Protein AF-A0ABD2X2W8-F1 (afdb_monomer)

Solvent-accessible surface area (backbone atoms only — not comparable to full-atom values): 12424 Å² total; per-residue (Å²): 127,56,70,39,85,89,22,47,78,42,86,61,40,62,50,96,94,34,70,22,80,40,12,91,49,22,46,47,23,21,27,85,45,89,88,40,54,10,71,69,79,62,23,36,64,82,74,30,82,37,31,35,34,29,30,72,49,95,59,63,44,69,33,81,94,37,46,72,57,52,53,43,51,57,48,30,26,30,91,82,78,19,41,58,32,58,67,83,82,37,70,68,54,52,50,48,51,64,76,26,70,93,36,35,76,58,26,32,54,54,52,28,65,54,32,68,72,54,53,52,23,73,87,76,70,45,63,46,56,49,78,43,79,58,88,89,45,40,36,34,35,36,92,62,70,93,46,98,86,57,74,52,64,44,76,58,49,57,68,61,52,38,54,35,42,59,60,42,46,65,71,51,33,52,66,49,40,36,43,75,90,83,48,50,67,34,70,44,45,37,46,61,47,78,36,78,19,67,66,62,68,74,86,78,71,73,91,64,86,69,83,78,80,78,133

Nearest PDB structures (foldseek):
  7okx-assembly1_A  TM=9.289E-01  e=1.418E-26  Sus scrofa
  7pks-assembly1_A  TM=9.709E-01  e=6.840E-25  Sus scrofa domesticus
  8oev-assembly1_A  TM=9.199E-01  e=7.729E-26  Sus scrofa
  8s51-assembly1_A  TM=9.509E-01  e=5.698E-24  Sus scrofa
  9bz0-assembly1_A  TM=9.434E-01  e=1.695E-23  Sus scrofa

Structure (mmCIF, N/CA/C/O backbone):
data_AF-A0ABD2X2W8-F1
#
_entry.id   AF-A0ABD2X2W8-F1
#
loop_
_atom_site.group_PDB
_atom_site.id
_atom_site.type_symbol
_atom_site.label_atom_id
_atom_site.label_alt_id
_atom_site.label_comp_id
_atom_site.label_asym_id
_atom_site.label_entity_id
_atom_site.label_seq_id
_atom_site.pdbx_PDB_ins_code
_atom_site.Cartn_x
_atom_site.Cartn_y
_atom_site.Cartn_z
_atom_site.occupancy
_atom_site.B_iso_or_equiv
_atom_site.auth_seq_id
_atom_site.auth_comp_id
_atom_site.auth_asym_id
_atom_site.auth_atom_id
_atom_site.pdbx_PDB_model_num
ATOM 1 N N . MET A 1 1 ? 2.418 0.396 -17.540 1.00 69.31 1 MET A N 1
ATOM 2 C CA . MET A 1 1 ? 2.195 -1.057 -17.369 1.00 69.31 1 MET A CA 1
ATOM 3 C C . MET A 1 1 ? 3.490 -1.757 -17.754 1.00 69.31 1 MET A C 1
ATOM 5 O O . MET A 1 1 ? 4.211 -1.202 -18.574 1.00 69.31 1 MET A O 1
ATOM 9 N N . SER A 1 2 ? 3.847 -2.854 -17.089 1.00 91.44 2 SER A N 1
ATOM 10 C CA . SER A 1 2 ? 5.174 -3.463 -17.232 1.00 91.44 2 SER A CA 1
ATOM 11 C C . SER A 1 2 ? 5.348 -4.183 -18.573 1.00 91.44 2 SER A C 1
ATOM 13 O O . SER A 1 2 ? 4.410 -4.831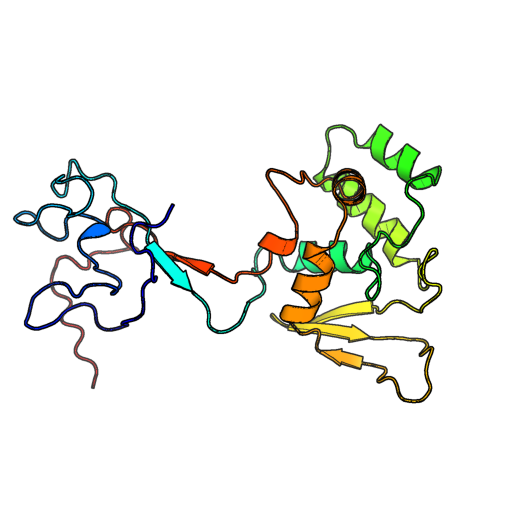 -19.018 1.00 91.44 2 SER A O 1
ATOM 15 N N . VAL A 1 3 ? 6.534 -4.104 -19.188 1.00 93.19 3 VAL A N 1
ATOM 16 C CA . VAL A 1 3 ? 6.858 -4.833 -20.439 1.00 93.19 3 VAL A CA 1
ATOM 17 C C . VAL A 1 3 ? 7.405 -6.245 -20.219 1.00 93.19 3 VAL A C 1
ATOM 19 O O . VAL A 1 3 ? 7.617 -6.990 -21.173 1.00 93.19 3 VAL A O 1
ATOM 22 N N . VAL A 1 4 ? 7.645 -6.619 -18.962 1.00 91.19 4 VAL A N 1
ATOM 23 C CA . VAL A 1 4 ? 8.056 -7.969 -18.573 1.00 91.19 4 VAL A CA 1
ATOM 24 C C . VAL A 1 4 ? 6.916 -8.568 -17.761 1.00 91.19 4 VAL A C 1
ATOM 26 O O . VAL A 1 4 ? 6.824 -8.320 -16.563 1.00 91.19 4 VAL A O 1
ATOM 29 N N . GLU A 1 5 ? 6.024 -9.304 -18.426 1.00 87.75 5 GLU A N 1
ATOM 30 C CA . GLU A 1 5 ? 4.774 -9.808 -17.830 1.00 87.75 5 GLU A CA 1
ATOM 31 C C . GLU A 1 5 ? 5.017 -10.710 -16.615 1.00 87.75 5 GLU A C 1
ATOM 33 O O . GLU A 1 5 ? 4.412 -10.502 -15.569 1.00 87.75 5 GLU A O 1
ATOM 38 N N . ASP A 1 6 ? 5.984 -11.624 -16.702 1.00 89.81 6 ASP A N 1
ATOM 39 C CA . ASP A 1 6 ? 6.335 -12.529 -15.599 1.00 89.81 6 ASP A CA 1
ATOM 40 C C . ASP A 1 6 ? 7.320 -11.919 -14.582 1.00 89.81 6 ASP A C 1
ATOM 42 O O . ASP A 1 6 ? 7.912 -12.633 -13.763 1.00 89.81 6 ASP A O 1
ATOM 46 N N . GLY A 1 7 ? 7.558 -10.610 -14.682 1.00 92.62 7 GLY A N 1
ATOM 47 C CA . GLY A 1 7 ? 8.517 -9.871 -13.875 1.00 92.62 7 GLY A CA 1
ATOM 48 C C . GLY A 1 7 ? 9.988 -10.247 -14.103 1.00 92.62 7 GLY A C 1
ATOM 49 O O . GLY A 1 7 ? 10.343 -11.205 -14.804 1.00 92.62 7 GLY A O 1
ATOM 50 N N . ILE A 1 8 ? 10.860 -9.450 -13.489 1.00 93.69 8 ILE A N 1
ATOM 51 C CA . ILE A 1 8 ? 12.292 -9.723 -13.372 1.00 93.69 8 ILE A CA 1
ATOM 52 C C . ILE A 1 8 ? 12.495 -10.799 -12.305 1.00 93.69 8 ILE A C 1
ATOM 54 O O . ILE A 1 8 ? 12.025 -10.650 -11.176 1.00 93.69 8 ILE A O 1
ATOM 58 N N . ILE A 1 9 ? 13.199 -11.870 -12.667 1.00 93.94 9 ILE A N 1
ATOM 59 C CA . ILE A 1 9 ? 13.450 -13.019 -11.784 1.00 93.94 9 ILE A CA 1
ATOM 60 C C . ILE A 1 9 ? 14.930 -13.370 -11.660 1.00 93.94 9 ILE A C 1
ATOM 62 O O . ILE A 1 9 ? 15.319 -13.995 -10.676 1.00 93.94 9 ILE A O 1
ATOM 66 N N . PHE A 1 10 ? 15.751 -12.981 -12.636 1.00 91.88 10 PHE A N 1
ATOM 67 C CA . PHE A 1 10 ? 17.171 -13.301 -12.633 1.00 91.88 10 PHE A CA 1
ATOM 68 C C . PHE A 1 10 ? 17.979 -12.108 -12.119 1.00 91.88 10 PHE A C 1
ATOM 70 O O . PHE A 1 10 ? 17.829 -11.007 -12.661 1.00 91.88 10 PHE A O 1
ATOM 77 N N . PRO A 1 11 ? 18.836 -12.308 -11.100 1.00 87.69 11 PRO A N 1
ATOM 78 C CA . PRO A 1 11 ? 19.777 -11.278 -10.674 1.00 87.69 11 PRO A CA 1
ATOM 79 C C . PRO A 1 11 ? 20.881 -11.078 -11.720 1.00 87.69 11 PRO A C 1
ATOM 81 O O . PRO A 1 11 ? 21.331 -9.953 -11.927 1.00 87.69 11 PRO A O 1
ATOM 84 N N . ASP A 1 12 ? 21.265 -12.151 -12.421 1.00 88.19 12 ASP A N 1
ATOM 85 C CA . ASP A 1 12 ? 22.283 -12.109 -13.466 1.00 88.19 12 ASP A CA 1
ATOM 86 C C . ASP A 1 12 ? 21.777 -11.361 -14.693 1.00 88.19 12 ASP A C 1
ATOM 88 O O . ASP A 1 12 ? 20.716 -11.656 -15.251 1.00 88.19 12 ASP A O 1
ATOM 92 N N . ILE A 1 13 ? 22.576 -10.392 -15.124 1.00 87.06 13 ILE A N 1
ATOM 93 C CA . ILE A 1 13 ? 22.189 -9.418 -16.140 1.00 87.06 13 ILE A CA 1
ATOM 94 C C . ILE A 1 13 ? 22.463 -9.938 -17.561 1.00 87.06 13 ILE A C 1
ATOM 96 O O . ILE A 1 13 ? 21.715 -9.636 -18.496 1.00 87.06 13 ILE A O 1
ATOM 100 N N . MET A 1 14 ? 23.512 -10.746 -17.712 1.00 85.75 14 MET A N 1
ATOM 101 C CA . MET A 1 14 ? 24.045 -11.213 -18.990 1.00 85.75 14 MET A CA 1
ATOM 102 C C . MET A 1 14 ? 24.093 -12.744 -19.030 1.00 85.75 14 MET A C 1
ATOM 104 O O . MET A 1 14 ? 24.304 -13.383 -18.003 1.00 85.75 14 MET A O 1
ATOM 108 N N . ASP A 1 15 ? 23.927 -13.313 -20.219 1.00 86.56 15 ASP A N 1
ATOM 109 C CA . ASP A 1 15 ? 24.079 -14.735 -20.532 1.00 86.56 15 ASP A CA 1
ATOM 110 C C . ASP A 1 15 ? 24.850 -14.849 -21.857 1.00 86.56 15 ASP A C 1
ATOM 112 O O . ASP A 1 15 ? 24.465 -14.215 -22.841 1.00 86.56 15 ASP A O 1
ATOM 116 N N . ASP A 1 16 ? 25.992 -15.541 -21.877 1.00 84.81 16 ASP A N 1
ATOM 117 C CA . ASP A 1 16 ? 26.899 -15.622 -23.038 1.00 84.81 16 ASP A CA 1
ATOM 118 C C . ASP A 1 16 ? 27.202 -14.263 -23.716 1.00 84.81 16 ASP A C 1
ATOM 120 O O . ASP A 1 16 ? 27.113 -14.101 -24.937 1.00 84.81 16 ASP A O 1
ATOM 124 N N . ASN A 1 17 ? 27.552 -13.247 -22.912 1.00 81.88 17 ASN A N 1
ATOM 125 C CA . ASN A 1 17 ? 27.784 -11.854 -23.342 1.00 81.88 17 ASN A CA 1
ATOM 126 C C . ASN A 1 17 ? 26.584 -11.171 -24.024 1.00 81.88 17 ASN A C 1
ATOM 128 O O . ASN A 1 17 ? 26.739 -10.105 -24.624 1.00 81.88 17 ASN A O 1
ATOM 132 N N . LYS A 1 18 ? 25.380 -11.733 -23.907 1.00 84.50 18 LYS A N 1
ATOM 133 C CA . LYS A 1 18 ? 24.138 -11.122 -24.377 1.00 84.50 18 LYS A CA 1
ATOM 134 C C . LYS A 1 18 ? 23.255 -10.733 -23.196 1.00 84.50 18 LYS A C 1
ATOM 136 O O . LYS A 1 18 ? 23.277 -11.400 -22.166 1.00 84.50 18 LYS A O 1
ATOM 141 N N . PRO A 1 19 ? 22.454 -9.670 -23.325 1.00 85.88 19 PRO A N 1
ATOM 142 C CA . PRO A 1 19 ? 21.486 -9.313 -22.300 1.00 85.88 19 PRO A CA 1
ATOM 143 C C . PRO A 1 19 ? 20.489 -10.446 -22.064 1.00 85.88 19 PRO A C 1
ATOM 145 O O . PRO A 1 19 ? 19.874 -10.957 -23.004 1.00 85.88 19 PRO A O 1
ATOM 148 N N . LYS A 1 20 ? 20.321 -10.826 -20.800 1.00 88.88 20 LYS A N 1
ATOM 149 C CA . LYS A 1 20 ? 19.434 -11.917 -20.407 1.00 88.88 20 LYS A CA 1
ATOM 150 C C . LYS A 1 20 ? 17.987 -11.433 -20.321 1.00 88.88 20 LYS A C 1
ATOM 152 O O . LYS A 1 20 ? 17.699 -10.384 -19.748 1.00 88.88 20 LYS A O 1
ATOM 157 N N . HIS A 1 21 ? 17.050 -12.215 -20.849 1.00 91.69 21 HIS A N 1
ATOM 158 C CA . HIS A 1 21 ? 15.627 -11.948 -20.646 1.00 91.69 21 HIS A CA 1
ATOM 159 C C . HIS A 1 21 ? 15.230 -12.131 -19.181 1.00 91.69 21 HIS A C 1
ATOM 161 O O . HIS A 1 21 ? 15.732 -13.017 -18.493 1.00 91.69 21 HIS A O 1
ATOM 167 N N . ARG A 1 22 ? 14.286 -11.309 -18.715 1.00 92.94 22 ARG A N 1
ATOM 168 C CA . ARG A 1 22 ? 13.796 -11.272 -17.329 1.00 92.94 22 ARG A CA 1
ATOM 169 C C . ARG A 1 22 ? 14.896 -10.980 -16.298 1.00 92.94 22 ARG A C 1
ATOM 171 O O . ARG A 1 22 ? 14.758 -11.361 -15.133 1.00 92.94 22 ARG A O 1
ATOM 178 N N . SER A 1 23 ? 15.955 -10.293 -16.726 1.00 92.00 23 SER A N 1
ATOM 179 C CA . SER A 1 23 ? 16.960 -9.659 -15.871 1.00 92.00 23 SER A CA 1
ATOM 180 C C . SER A 1 23 ? 16.749 -8.144 -15.815 1.00 92.00 23 SER A C 1
ATOM 182 O O . SER A 1 23 ? 15.945 -7.580 -16.564 1.00 92.00 23 SER A O 1
ATOM 184 N N . LEU A 1 24 ? 17.514 -7.453 -14.969 1.00 89.81 24 LEU A N 1
ATOM 185 C CA . LEU A 1 24 ? 17.485 -5.989 -14.901 1.00 89.81 24 LEU A CA 1
ATOM 186 C C . LEU A 1 24 ? 17.831 -5.298 -16.234 1.00 89.81 24 LEU A C 1
ATOM 188 O O . LEU A 1 24 ? 17.427 -4.155 -16.420 1.00 89.81 24 LEU A O 1
ATOM 192 N N . LEU A 1 25 ? 18.486 -5.985 -17.175 1.00 89.69 25 LEU A N 1
ATOM 193 C CA . LEU A 1 25 ? 18.820 -5.479 -18.512 1.00 89.69 25 LEU A CA 1
ATOM 194 C C . LEU A 1 25 ? 18.001 -6.169 -19.615 1.00 89.69 25 LEU A C 1
ATOM 196 O O . LEU A 1 25 ? 18.475 -6.320 -20.737 1.00 89.69 25 LEU A O 1
ATOM 200 N N . ASP A 1 26 ? 16.770 -6.607 -19.315 1.00 92.38 26 ASP A N 1
ATOM 201 C CA . ASP A 1 26 ? 15.884 -7.183 -20.334 1.00 92.38 26 ASP A CA 1
ATOM 202 C C . ASP A 1 26 ? 15.742 -6.219 -21.541 1.00 92.38 26 ASP A C 1
ATOM 204 O O . ASP A 1 26 ? 15.312 -5.076 -21.347 1.00 92.38 26 ASP A O 1
ATOM 208 N N . PRO A 1 27 ? 16.043 -6.654 -22.783 1.00 91.94 27 PRO A N 1
ATOM 209 C CA . PRO A 1 27 ? 15.992 -5.815 -23.991 1.00 91.94 27 PRO A CA 1
ATOM 210 C C . PRO A 1 27 ? 14.638 -5.164 -24.308 1.00 91.94 27 PRO A C 1
ATOM 212 O O . PRO A 1 27 ? 14.547 -4.259 -25.144 1.00 91.94 27 PRO A O 1
ATOM 215 N N . ARG A 1 28 ? 13.553 -5.614 -23.670 1.00 94.06 28 ARG A N 1
ATOM 216 C CA . ARG A 1 28 ? 12.233 -4.979 -23.773 1.00 94.06 28 ARG A CA 1
ATOM 217 C C . ARG A 1 28 ? 12.157 -3.674 -22.983 1.00 94.06 28 ARG A C 1
ATOM 219 O O . ARG A 1 2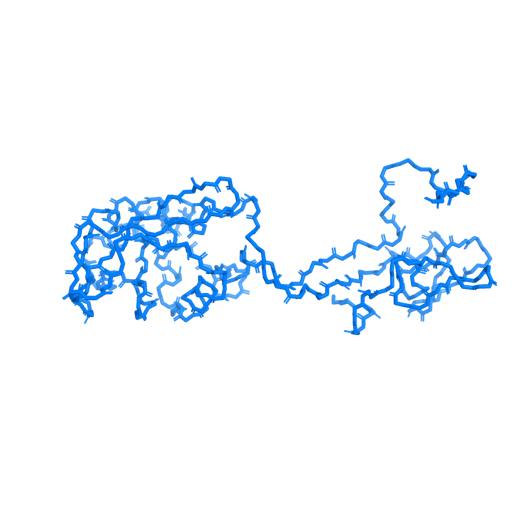8 ? 11.328 -2.826 -23.305 1.00 94.06 28 ARG A O 1
ATOM 226 N N . GLN A 1 29 ? 13.021 -3.473 -21.988 1.00 92.94 29 GLN A N 1
ATOM 227 C CA . GLN A 1 29 ? 13.044 -2.266 -21.154 1.00 92.94 29 GLN A CA 1
ATOM 228 C C . GLN A 1 29 ? 13.699 -1.060 -21.840 1.00 92.94 29 GLN A C 1
ATOM 230 O O . GLN A 1 29 ? 13.485 0.075 -21.416 1.00 92.94 29 GLN A O 1
ATOM 235 N N . GLY A 1 30 ? 14.477 -1.271 -22.902 1.00 92.12 30 GLY A N 1
ATOM 236 C CA . GLY A 1 30 ? 15.111 -0.194 -23.658 1.00 92.12 30 GLY A CA 1
ATOM 237 C C . GLY A 1 30 ? 16.219 -0.690 -24.579 1.00 92.12 30 GLY A C 1
ATOM 238 O O . GLY A 1 30 ? 16.560 -1.870 -24.571 1.00 92.12 30 GLY A O 1
ATOM 239 N N . ALA A 1 31 ? 16.774 0.218 -25.384 1.00 89.81 31 ALA A N 1
ATOM 240 C CA . ALA A 1 31 ? 18.024 -0.045 -26.090 1.00 89.81 31 ALA A CA 1
ATOM 241 C C . ALA A 1 31 ? 19.184 -0.033 -25.083 1.00 89.81 31 ALA A C 1
ATOM 243 O O . ALA A 1 31 ? 19.265 0.860 -24.240 1.00 89.81 31 ALA A O 1
ATOM 244 N N . ILE A 1 32 ? 20.049 -1.037 -25.164 1.00 86.06 32 ILE A N 1
ATOM 245 C CA . ILE A 1 32 ? 21.105 -1.304 -24.180 1.00 86.06 32 ILE A CA 1
ATOM 246 C C . ILE A 1 32 ? 22.403 -0.629 -24.610 1.00 86.06 32 ILE A C 1
ATOM 248 O O . ILE A 1 32 ? 23.056 0.042 -23.828 1.00 86.06 32 ILE A O 1
ATOM 252 N N . ASP A 1 33 ? 22.758 -0.756 -25.880 1.00 84.38 33 ASP A N 1
ATOM 253 C CA . ASP A 1 33 ? 23.892 -0.073 -26.488 1.00 84.38 33 ASP A CA 1
ATOM 254 C C . ASP A 1 33 ? 23.478 0.648 -27.782 1.00 84.38 33 ASP A C 1
ATOM 256 O O . ASP A 1 33 ? 22.322 0.595 -28.215 1.00 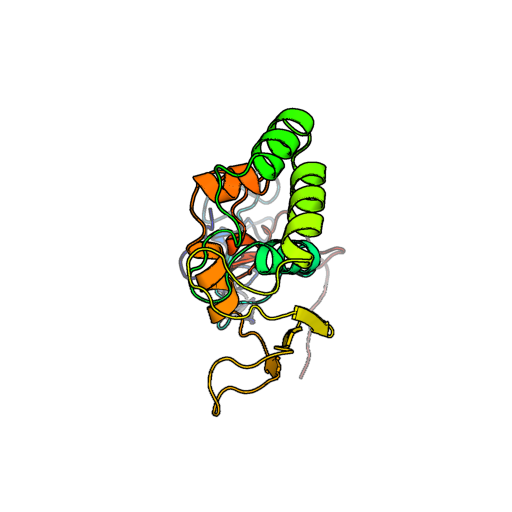84.38 33 ASP A O 1
ATOM 260 N N . ARG A 1 34 ? 24.441 1.332 -28.413 1.00 84.38 34 ARG A N 1
ATOM 261 C CA . ARG A 1 34 ? 24.227 2.116 -29.642 1.00 84.38 34 ARG A CA 1
ATOM 262 C C . ARG A 1 34 ? 23.829 1.270 -30.857 1.00 84.38 34 ARG A C 1
ATOM 264 O O . ARG A 1 34 ? 23.217 1.807 -31.777 1.00 84.38 34 ARG A O 1
ATOM 271 N N . ASN A 1 35 ? 24.194 -0.008 -30.870 1.00 85.69 35 ASN A N 1
ATOM 272 C CA . ASN A 1 35 ? 23.962 -0.931 -31.980 1.00 85.69 35 ASN A CA 1
ATOM 273 C C . ASN A 1 35 ? 22.673 -1.744 -31.784 1.00 85.69 35 ASN A C 1
ATOM 275 O O . ASN A 1 35 ? 22.102 -2.257 -32.746 1.00 85.69 35 ASN A O 1
ATOM 279 N N . SER A 1 36 ? 22.202 -1.847 -30.545 1.00 86.56 36 SER A N 1
ATOM 280 C CA . SER A 1 36 ? 20.980 -2.534 -30.163 1.00 86.56 36 SER A CA 1
ATOM 281 C C . SER A 1 36 ? 19.739 -1.666 -30.388 1.00 86.56 36 SER A C 1
ATOM 283 O O . SER A 1 36 ? 19.769 -0.435 -30.318 1.00 86.56 36 SER A O 1
ATOM 285 N N . ARG A 1 37 ? 18.607 -2.328 -30.628 1.00 91.94 37 ARG A N 1
ATOM 286 C CA . ARG A 1 37 ? 17.283 -1.703 -30.675 1.00 91.94 37 ARG A CA 1
ATOM 287 C C . ARG A 1 37 ? 16.422 -2.279 -29.564 1.00 91.94 37 ARG A C 1
ATOM 289 O O . ARG A 1 37 ? 16.508 -3.470 -29.269 1.00 91.94 37 ARG A O 1
ATOM 296 N N . CYS A 1 38 ? 15.582 -1.439 -28.969 1.00 93.56 38 CYS A N 1
ATOM 297 C CA . CYS A 1 38 ? 14.617 -1.891 -27.975 1.00 93.56 38 CYS A CA 1
ATOM 298 C C . CYS A 1 38 ? 13.654 -2.909 -28.595 1.00 93.56 38 CYS A C 1
ATOM 300 O O . CYS A 1 38 ? 13.081 -2.657 -29.654 1.00 93.56 38 CYS A O 1
ATOM 302 N N . GLN A 1 39 ? 13.414 -4.028 -27.916 1.00 94.44 39 GLN A N 1
ATOM 303 C CA . GLN A 1 39 ? 12.504 -5.056 -28.429 1.00 94.44 39 GLN A CA 1
ATOM 304 C C . GLN A 1 39 ? 11.016 -4.688 -28.298 1.00 94.44 39 GLN A C 1
ATOM 306 O O . GLN A 1 39 ? 10.178 -5.343 -28.906 1.00 94.44 39 GLN A O 1
ATOM 311 N N . THR A 1 40 ? 10.681 -3.636 -27.543 1.00 94.94 40 THR A N 1
ATOM 312 C CA . THR A 1 40 ? 9.292 -3.176 -27.366 1.00 94.94 40 THR A CA 1
ATOM 313 C C . THR A 1 40 ? 8.890 -2.123 -28.397 1.00 94.94 40 THR A C 1
ATOM 315 O O . THR A 1 40 ? 7.819 -2.217 -28.985 1.00 94.94 40 THR A O 1
ATOM 318 N N . CYS A 1 41 ? 9.725 -1.099 -28.608 1.00 94.75 41 CYS A N 1
ATOM 319 C CA . CYS A 1 41 ? 9.398 0.038 -29.481 1.00 94.75 41 CYS A CA 1
ATOM 320 C C . CYS A 1 41 ? 10.339 0.211 -30.679 1.00 94.75 41 CYS A C 1
ATOM 322 O O . CYS A 1 41 ? 10.180 1.160 -31.441 1.00 94.75 41 CYS A O 1
ATOM 324 N N . SER A 1 42 ? 11.357 -0.644 -30.820 1.00 95.19 42 SER A N 1
ATOM 325 C CA . SER A 1 42 ? 12.379 -0.567 -31.878 1.00 95.19 42 SER A CA 1
ATOM 326 C C . SER A 1 42 ? 13.219 0.724 -31.903 1.00 95.19 42 SER A C 1
ATOM 328 O O . SER A 1 42 ? 14.039 0.912 -32.803 1.00 95.19 42 SER A O 1
ATOM 330 N N . GLY A 1 43 ? 13.088 1.594 -30.895 1.00 93.25 43 GLY A N 1
ATOM 331 C CA . GLY A 1 43 ? 13.922 2.785 -30.722 1.00 93.25 43 GLY A CA 1
ATOM 332 C C . GLY A 1 43 ? 15.391 2.449 -30.433 1.00 93.25 43 GLY A C 1
ATOM 333 O O . GLY A 1 43 ? 15.704 1.380 -29.902 1.00 93.25 43 GLY A O 1
ATOM 334 N N . ASN A 1 44 ? 16.296 3.361 -30.801 1.00 90.12 44 ASN A N 1
ATOM 335 C CA . ASN A 1 44 ? 17.696 3.360 -30.338 1.00 90.12 44 ASN A CA 1
ATOM 336 C C . ASN A 1 44 ? 17.794 4.018 -28.943 1.00 90.12 44 ASN A C 1
ATOM 338 O O . ASN A 1 44 ? 16.780 4.363 -28.343 1.00 90.12 44 ASN A O 1
ATOM 342 N N . ILE A 1 45 ? 19.012 4.222 -28.431 1.00 87.31 45 ILE A N 1
ATOM 343 C CA . ILE A 1 45 ? 19.252 4.831 -27.110 1.00 87.31 45 ILE A CA 1
ATOM 344 C C . ILE A 1 45 ? 18.738 6.278 -26.968 1.00 87.31 45 ILE A C 1
ATOM 346 O O . ILE A 1 45 ? 18.539 6.740 -25.850 1.00 87.31 45 ILE A O 1
ATOM 350 N N . VAL A 1 46 ? 18.535 6.994 -28.078 1.00 88.06 46 VAL A N 1
ATOM 351 C CA . VAL A 1 46 ? 18.051 8.384 -28.091 1.00 88.06 46 VAL A CA 1
ATOM 352 C C . VAL A 1 46 ? 16.527 8.425 -28.196 1.00 88.06 46 VAL A C 1
ATOM 354 O O . VAL A 1 46 ? 15.875 9.162 -27.465 1.00 88.06 46 VAL A O 1
ATOM 357 N N . ASP A 1 47 ? 15.965 7.610 -29.086 1.00 91.75 47 ASP A N 1
ATOM 358 C CA . ASP A 1 47 ? 14.543 7.632 -29.434 1.00 91.75 47 ASP A CA 1
ATOM 359 C C . ASP A 1 47 ? 13.690 6.787 -28.475 1.00 91.75 47 ASP A C 1
ATOM 361 O O . ASP A 1 47 ? 12.478 6.978 -28.371 1.00 91.75 47 ASP A O 1
ATOM 365 N N . CYS A 1 48 ? 14.297 5.815 -27.786 1.00 9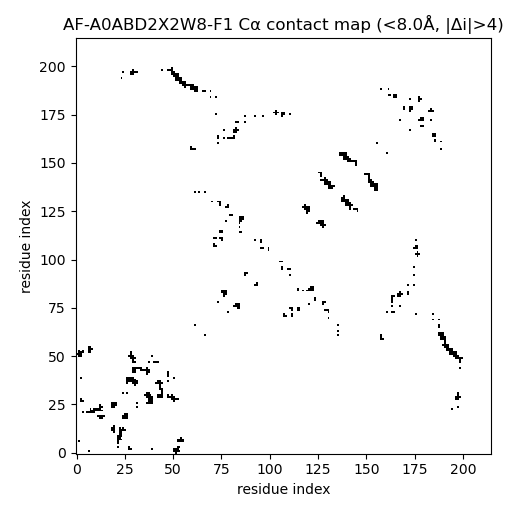1.38 48 CYS A N 1
ATOM 366 C CA . CYS A 1 48 ? 13.587 4.955 -26.850 1.00 91.38 48 CYS A CA 1
ATOM 367 C C . CYS A 1 48 ? 13.314 5.706 -25.534 1.00 91.38 48 CYS A C 1
ATOM 369 O O . CYS A 1 48 ? 14.260 6.033 -24.816 1.00 91.38 48 CYS A O 1
ATOM 371 N N . PRO A 1 49 ? 12.043 5.896 -25.130 1.00 92.69 49 PRO A N 1
ATOM 372 C CA . PRO A 1 49 ? 11.723 6.510 -23.839 1.00 92.69 49 PRO A CA 1
ATOM 373 C C . PRO A 1 49 ? 12.093 5.606 -22.651 1.00 92.69 49 PRO A C 1
ATOM 375 O O . PRO A 1 49 ? 12.123 6.061 -21.508 1.00 92.69 49 PRO A O 1
ATOM 378 N N . GLY A 1 50 ? 12.364 4.326 -22.919 1.00 92.94 50 GLY A N 1
ATOM 379 C CA . GLY A 1 50 ? 12.513 3.271 -21.933 1.00 92.94 50 GLY A CA 1
ATOM 380 C C . GLY A 1 50 ? 11.167 2.780 -21.393 1.00 92.94 50 GLY A C 1
ATOM 381 O O . GLY A 1 50 ? 10.156 3.484 -21.398 1.00 92.94 50 GLY A O 1
ATOM 382 N N . HIS A 1 51 ? 11.145 1.532 -20.938 1.00 94.12 51 HIS A N 1
ATOM 383 C CA . HIS A 1 51 ? 9.937 0.850 -20.501 1.00 94.12 51 HIS A CA 1
ATOM 384 C C . HIS A 1 51 ? 10.120 0.206 -19.127 1.00 94.12 51 HIS A C 1
ATOM 386 O O . HIS A 1 51 ? 11.118 -0.461 -18.869 1.00 94.12 51 HIS A O 1
ATOM 392 N N . PHE A 1 52 ? 9.141 0.401 -18.245 1.00 95.00 52 PHE A N 1
ATOM 393 C CA . PHE A 1 52 ? 9.177 -0.135 -16.886 1.00 95.00 52 PHE A CA 1
ATOM 394 C C . PHE A 1 52 ? 9.060 -1.662 -16.872 1.00 95.00 52 PHE A C 1
ATOM 396 O O . PHE A 1 52 ? 8.200 -2.241 -17.546 1.00 95.00 52 PHE A O 1
ATOM 403 N N . ALA A 1 53 ? 9.838 -2.305 -16.008 1.00 94.94 53 ALA A N 1
ATOM 404 C CA . ALA A 1 53 ? 9.596 -3.677 -15.584 1.00 94.94 53 ALA A CA 1
ATOM 405 C C . ALA A 1 53 ? 9.012 -3.712 -14.158 1.00 94.94 53 ALA A C 1
ATOM 407 O O . ALA A 1 53 ? 8.690 -2.677 -13.568 1.00 94.94 53 ALA A O 1
ATOM 408 N N . HIS A 1 54 ? 8.830 -4.908 -13.609 1.00 95.75 54 HIS A N 1
ATOM 409 C CA . HIS A 1 54 ? 8.441 -5.083 -12.216 1.00 95.75 54 HIS A CA 1
ATOM 410 C C . HIS A 1 54 ? 9.057 -6.350 -11.628 1.00 95.75 54 HIS A C 1
ATOM 412 O O . HIS A 1 54 ? 9.443 -7.260 -12.359 1.00 95.75 54 HIS A O 1
ATOM 418 N N . ILE A 1 55 ? 9.126 -6.404 -10.302 1.00 95.44 55 ILE A N 1
ATOM 419 C CA . ILE A 1 55 ? 9.484 -7.590 -9.526 1.00 95.44 55 ILE A CA 1
ATOM 420 C C . ILE A 1 55 ? 8.281 -7.952 -8.661 1.00 95.44 55 ILE A C 1
ATOM 422 O O . ILE A 1 55 ? 7.798 -7.128 -7.879 1.00 95.44 55 ILE A O 1
ATOM 426 N N . ASN A 1 56 ? 7.813 -9.190 -8.788 1.00 94.44 56 ASN A N 1
ATOM 427 C CA . ASN A 1 56 ? 6.814 -9.750 -7.886 1.00 94.44 56 ASN A CA 1
ATOM 428 C C . ASN A 1 56 ? 7.508 -10.161 -6.588 1.00 94.44 56 ASN A C 1
ATOM 430 O O . ASN A 1 56 ? 8.420 -10.987 -6.599 1.00 94.44 56 ASN A O 1
ATOM 434 N N . LEU A 1 57 ? 7.106 -9.564 -5.467 1.00 92.94 57 LEU A N 1
ATOM 435 C CA . LEU A 1 57 ? 7.691 -9.902 -4.177 1.00 92.94 57 LEU A CA 1
ATOM 436 C C . LEU A 1 57 ? 7.107 -11.224 -3.676 1.00 92.94 57 LEU A C 1
ATOM 438 O O . LEU A 1 57 ? 5.896 -11.429 -3.706 1.00 92.94 57 LEU A O 1
ATOM 442 N N . ALA A 1 58 ? 7.964 -12.097 -3.145 1.00 91.31 58 ALA A N 1
ATOM 443 C CA . ALA A 1 58 ? 7.523 -13.353 -2.536 1.00 91.31 58 ALA A CA 1
ATOM 444 C C . ALA A 1 58 ? 6.635 -13.127 -1.299 1.00 91.31 58 ALA A C 1
ATOM 446 O O . ALA A 1 58 ? 5.785 -13.955 -0.981 1.00 91.31 58 ALA A O 1
ATOM 447 N N . LYS A 1 59 ? 6.842 -12.006 -0.594 1.00 90.00 59 LYS A N 1
ATOM 448 C CA . LYS A 1 59 ? 6.010 -11.545 0.519 1.00 90.00 59 LYS A CA 1
ATOM 449 C C . LYS A 1 59 ? 5.771 -10.039 0.402 1.00 90.00 59 LYS A C 1
ATOM 451 O O . LYS A 1 59 ? 6.692 -9.327 -0.004 1.00 90.00 59 LYS A O 1
ATOM 456 N N . PRO A 1 60 ? 4.577 -9.544 0.770 1.00 92.62 60 PRO A N 1
ATOM 457 C CA . PRO A 1 60 ? 4.310 -8.110 0.820 1.00 92.62 60 PRO A CA 1
ATOM 458 C C . PRO A 1 60 ? 5.268 -7.385 1.775 1.00 92.62 60 PRO A C 1
ATOM 460 O O . PRO A 1 60 ? 5.822 -8.004 2.681 1.00 92.62 60 PRO A O 1
ATOM 463 N N . VAL A 1 61 ? 5.440 -6.069 1.600 1.00 93.06 61 VAL A N 1
ATOM 464 C CA . VAL A 1 61 ? 6.261 -5.196 2.465 1.00 93.06 61 VAL A CA 1
ATOM 465 C C . VAL A 1 61 ? 5.561 -3.852 2.693 1.00 93.06 61 VAL A C 1
ATOM 467 O O . VAL A 1 61 ? 4.914 -3.318 1.794 1.00 93.06 61 VAL A O 1
ATOM 470 N N . TYR A 1 62 ? 5.688 -3.263 3.887 1.00 94.50 62 TYR A N 1
ATOM 471 C CA . TYR A 1 62 ? 5.176 -1.911 4.141 1.00 94.50 62 TYR A CA 1
ATOM 472 C C . TYR A 1 62 ? 5.993 -0.874 3.368 1.00 94.50 62 TYR A C 1
ATOM 474 O O . TYR A 1 62 ? 7.219 -0.827 3.484 1.00 94.50 62 TYR A O 1
ATOM 482 N N . HIS A 1 63 ? 5.325 0.028 2.651 1.00 94.00 63 HIS A N 1
ATOM 483 C CA . HIS A 1 63 ? 6.015 1.165 2.057 1.00 94.00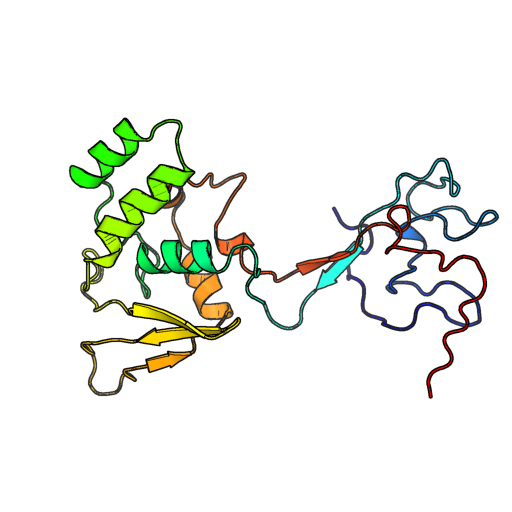 63 HIS A CA 1
ATOM 484 C C . HIS A 1 63 ? 6.458 2.149 3.153 1.00 94.00 63 HIS A C 1
ATOM 486 O O . HIS A 1 63 ? 5.628 2.766 3.826 1.00 94.00 63 HIS A O 1
ATOM 492 N N . ILE A 1 64 ? 7.768 2.362 3.306 1.00 93.06 64 ILE A N 1
ATOM 493 C CA . ILE A 1 64 ? 8.338 3.189 4.386 1.00 93.06 64 ILE A CA 1
ATOM 494 C C . ILE A 1 64 ? 7.800 4.628 4.400 1.00 93.06 64 ILE A C 1
ATOM 496 O O . ILE A 1 64 ? 7.503 5.173 5.459 1.00 93.06 64 ILE A O 1
ATOM 500 N N . GLY A 1 65 ? 7.572 5.219 3.223 1.00 94.06 65 GLY A N 1
ATOM 501 C CA . GLY A 1 65 ? 6.990 6.560 3.100 1.00 94.06 65 GLY A CA 1
ATOM 502 C C . GLY A 1 65 ? 5.517 6.658 3.522 1.00 94.06 65 GLY A C 1
ATOM 503 O O . GLY A 1 65 ? 5.030 7.756 3.781 1.00 94.06 65 GLY A O 1
ATOM 504 N N . PHE A 1 66 ? 4.803 5.531 3.618 1.00 94.75 66 PHE A N 1
ATOM 505 C CA . PHE A 1 66 ? 3.371 5.497 3.931 1.00 94.75 66 PHE A CA 1
ATOM 506 C C . PHE A 1 66 ? 3.037 4.767 5.230 1.00 94.75 66 PHE A C 1
ATOM 508 O O . PHE A 1 66 ? 1.905 4.893 5.688 1.00 94.75 66 PHE A O 1
ATOM 515 N N . ILE A 1 67 ? 3.999 4.103 5.880 1.00 94.50 67 ILE A N 1
ATOM 516 C CA . ILE A 1 67 ? 3.768 3.309 7.099 1.00 94.50 67 ILE A CA 1
ATOM 517 C C . ILE A 1 67 ? 3.039 4.097 8.201 1.00 94.50 67 ILE A C 1
ATOM 519 O O . ILE A 1 67 ? 2.152 3.576 8.876 1.00 94.50 67 ILE A O 1
ATOM 523 N N . THR A 1 68 ? 3.328 5.394 8.333 1.00 94.50 68 THR A N 1
ATOM 524 C CA . THR A 1 68 ? 2.656 6.277 9.298 1.00 94.50 68 THR A CA 1
ATOM 525 C C . THR A 1 68 ? 1.184 6.520 8.956 1.00 94.50 68 THR A C 1
ATOM 527 O O . THR A 1 68 ? 0.344 6.592 9.854 1.00 94.50 68 THR A O 1
ATOM 530 N N . ASN A 1 69 ? 0.847 6.629 7.669 1.00 95.62 69 ASN A N 1
ATOM 531 C CA . ASN A 1 69 ? -0.532 6.746 7.205 1.00 95.62 69 ASN A CA 1
ATOM 532 C C . ASN A 1 69 ? -1.254 5.405 7.322 1.00 95.62 69 ASN A C 1
ATOM 534 O O . ASN A 1 69 ? -2.379 5.384 7.812 1.00 95.62 69 ASN A O 1
ATOM 538 N N . THR A 1 70 ? -0.590 4.299 6.977 1.00 96.50 70 THR A N 1
ATOM 539 C CA . THR A 1 70 ? -1.104 2.937 7.163 1.00 96.50 70 THR A CA 1
ATOM 540 C C . THR A 1 70 ? -1.544 2.711 8.609 1.00 96.50 70 THR A C 1
ATOM 542 O O . THR A 1 70 ? -2.680 2.314 8.842 1.00 96.50 70 THR A O 1
ATOM 545 N N . ILE A 1 71 ? -0.711 3.068 9.594 1.00 96.62 71 ILE A N 1
ATOM 546 C CA . ILE A 1 71 ? -1.058 2.953 11.021 1.00 96.62 71 ILE A CA 1
ATOM 547 C C . ILE A 1 71 ? -2.270 3.820 11.394 1.00 96.62 71 ILE A C 1
ATOM 549 O O . ILE A 1 71 ? -3.157 3.360 12.119 1.00 96.62 71 ILE A O 1
ATOM 553 N N . LYS A 1 72 ? -2.338 5.068 10.907 1.00 97.25 72 LYS A N 1
ATOM 554 C CA . LYS A 1 72 ? -3.493 5.950 11.159 1.00 97.25 72 LYS A CA 1
ATOM 555 C C . LYS A 1 72 ? -4.785 5.344 10.621 1.00 97.25 72 LYS A C 1
ATOM 557 O O . LYS A 1 72 ? -5.787 5.369 11.327 1.00 97.25 72 LYS A O 1
ATOM 562 N N . ILE A 1 73 ? -4.753 4.787 9.412 1.00 97.44 73 ILE A N 1
ATOM 563 C CA . ILE A 1 73 ? -5.918 4.167 8.767 1.00 97.44 73 ILE A CA 1
ATOM 564 C C . ILE A 1 73 ? -6.323 2.903 9.519 1.00 97.44 73 ILE A C 1
ATOM 566 O O . ILE A 1 73 ? -7.485 2.788 9.890 1.00 97.44 73 ILE A O 1
ATOM 570 N N . LEU A 1 74 ? -5.367 2.024 9.840 1.00 97.44 74 LEU A N 1
ATOM 571 C CA . LEU A 1 74 ? -5.604 0.817 10.641 1.00 97.44 74 LEU A CA 1
ATOM 572 C C . LEU A 1 74 ? -6.218 1.137 12.010 1.00 97.44 74 LEU A C 1
ATOM 574 O O . LEU A 1 74 ? -7.023 0.368 12.509 1.00 97.44 74 LEU A O 1
ATOM 578 N N . THR A 1 75 ? -5.886 2.288 12.600 1.00 97.19 75 THR A N 1
ATOM 579 C CA . THR A 1 75 ? -6.490 2.757 13.862 1.00 97.19 75 THR A CA 1
ATOM 580 C C . THR A 1 75 ? -7.926 3.275 13.682 1.00 97.19 75 THR A C 1
ATOM 582 O O . THR A 1 75 ? -8.676 3.348 14.650 1.00 97.19 75 THR A O 1
ATOM 585 N N . CYS A 1 76 ? -8.323 3.671 12.470 1.00 97.00 76 CYS A N 1
ATOM 586 C CA . CYS A 1 76 ? -9.679 4.148 12.179 1.00 97.00 76 CYS A CA 1
ATOM 587 C C . CYS A 1 76 ? -10.652 3.023 11.822 1.00 97.00 76 CYS A C 1
ATOM 589 O O . CYS A 1 76 ? -11.863 3.206 11.950 1.00 97.00 76 CYS A O 1
ATOM 591 N N . VAL A 1 77 ? -10.139 1.883 11.360 1.00 97.12 77 VAL A N 1
ATOM 592 C CA . VAL A 1 77 ? -10.943 0.735 10.936 1.00 97.12 77 VAL A CA 1
ATOM 593 C C . VAL A 1 77 ? -10.860 -0.401 11.943 1.00 97.12 77 VAL A C 1
ATOM 595 O O . VAL A 1 77 ? -9.886 -0.550 12.676 1.00 97.12 77 VAL A O 1
ATOM 598 N N . CYS A 1 78 ? -11.907 -1.213 11.994 1.00 96.25 78 CYS A N 1
ATOM 599 C CA . CYS A 1 78 ? -11.950 -2.368 12.866 1.00 96.25 78 CYS A CA 1
ATOM 600 C C . CYS A 1 78 ? -10.951 -3.424 12.403 1.00 96.25 78 CYS A C 1
ATOM 602 O O . CYS A 1 78 ? -10.986 -3.863 11.253 1.00 96.25 78 CYS A O 1
ATOM 604 N N . PHE A 1 79 ? -10.138 -3.916 13.338 1.00 95.75 79 PHE A N 1
ATOM 605 C CA . PHE A 1 79 ? -9.178 -4.985 13.080 1.00 95.75 79 PHE A CA 1
ATOM 606 C C . PHE A 1 79 ? -9.830 -6.276 12.559 1.00 95.75 79 PHE A C 1
ATOM 608 O O . PHE A 1 79 ? -9.150 -7.101 11.952 1.00 95.75 79 PHE A O 1
ATOM 615 N N . TYR A 1 80 ? -11.130 -6.480 12.789 1.00 94.00 80 TYR A N 1
ATOM 616 C CA . TYR A 1 80 ? -11.823 -7.716 12.433 1.00 94.00 80 TYR A CA 1
ATOM 617 C C . TYR A 1 80 ? -12.811 -7.581 11.275 1.00 94.00 80 TYR A C 1
ATOM 619 O O . TYR A 1 80 ? -12.810 -8.449 10.408 1.00 94.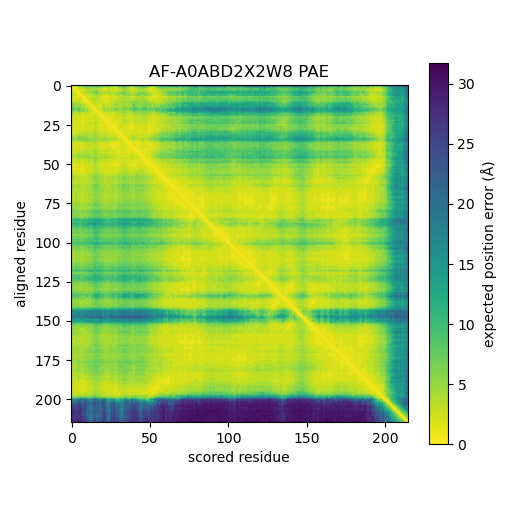00 80 TYR A O 1
ATOM 627 N N . CYS A 1 81 ? -13.648 -6.537 11.266 1.00 94.50 81 CYS A N 1
ATOM 628 C CA . CYS A 1 81 ? -14.687 -6.358 10.247 1.00 94.50 81 CYS A CA 1
ATOM 629 C C . CYS A 1 81 ? -14.308 -5.375 9.130 1.00 94.50 81 CYS A C 1
ATOM 631 O O . CYS A 1 81 ? -15.119 -5.164 8.234 1.00 94.50 81 CYS A O 1
ATOM 633 N N . SER A 1 82 ? -13.125 -4.752 9.197 1.00 95.81 82 SER A N 1
ATOM 634 C CA . SER A 1 82 ? -12.575 -3.827 8.186 1.00 95.81 82 SER A CA 1
ATOM 635 C C . SER A 1 82 ? -13.389 -2.551 7.912 1.00 95.81 82 SER A C 1
ATOM 637 O O . SER A 1 82 ? -12.968 -1.706 7.128 1.00 95.81 82 SER A O 1
ATOM 639 N N . LYS A 1 83 ? -14.526 -2.364 8.589 1.00 94.88 83 LYS A N 1
ATOM 640 C CA . LYS A 1 83 ? -15.343 -1.145 8.541 1.00 94.88 83 LYS A CA 1
ATOM 641 C C . LYS A 1 83 ? -14.793 -0.077 9.478 1.00 94.88 83 LYS A C 1
ATOM 643 O O . LYS A 1 83 ? -14.067 -0.389 10.425 1.00 94.88 83 LYS A O 1
ATOM 648 N N . LEU A 1 84 ? -15.174 1.176 9.249 1.00 95.62 84 LEU A N 1
ATOM 649 C CA . LEU A 1 84 ? -14.866 2.273 10.166 1.00 95.62 84 LEU A CA 1
ATOM 650 C C . LEU A 1 84 ? -15.360 1.952 11.593 1.00 95.62 84 LEU A C 1
ATOM 652 O O . LEU A 1 84 ? -16.425 1.363 11.774 1.00 95.62 84 LEU A O 1
ATOM 656 N N . LEU A 1 85 ? -14.579 2.317 12.616 1.00 95.00 85 LEU A N 1
ATOM 657 C CA . LEU A 1 85 ? -14.907 1.998 14.015 1.00 95.00 85 LEU A CA 1
ATOM 658 C C . LEU A 1 85 ? -16.214 2.624 14.503 1.00 95.00 85 LEU A C 1
ATOM 660 O O . LEU A 1 85 ? -16.832 2.082 15.420 1.00 95.00 85 LEU A O 1
ATOM 664 N N . MET A 1 86 ? -16.593 3.742 13.891 1.00 90.88 86 MET A N 1
ATOM 665 C CA . MET A 1 86 ? -17.806 4.493 14.175 1.00 90.88 86 MET A CA 1
ATOM 666 C C . MET A 1 86 ? -18.721 4.540 12.958 1.00 90.88 86 MET A C 1
ATOM 668 O O . MET A 1 86 ? -18.265 4.511 11.812 1.00 90.88 86 MET A O 1
ATOM 672 N N . SER A 1 87 ? -20.014 4.662 13.226 1.00 89.56 87 SER A N 1
ATOM 673 C CA . SER A 1 87 ? -21.049 4.790 12.212 1.00 89.56 87 SER A CA 1
ATOM 674 C C . SER A 1 87 ? -20.807 6.003 11.290 1.00 89.56 87 SER A C 1
ATOM 676 O O . SER A 1 87 ? -20.662 7.127 11.788 1.00 89.56 87 SER A O 1
ATOM 678 N N . PRO A 1 88 ? -20.820 5.828 9.950 1.00 88.12 88 PRO A N 1
ATOM 679 C CA . PRO A 1 88 ? -20.715 6.918 8.972 1.00 88.12 88 PRO A CA 1
ATOM 680 C C . PRO A 1 88 ? -21.723 8.058 9.168 1.00 88.12 88 PRO A C 1
ATOM 682 O O . PRO A 1 88 ? -21.478 9.191 8.752 1.00 88.12 88 PRO A O 1
ATOM 685 N N . GLN A 1 89 ? -22.864 7.762 9.792 1.00 86.81 89 GLN A N 1
ATOM 686 C CA . GLN A 1 89 ? -23.953 8.700 10.047 1.00 86.81 89 GLN A CA 1
ATOM 687 C C . GLN A 1 89 ? -23.739 9.553 11.307 1.00 86.81 89 GLN A C 1
ATOM 689 O O . GLN A 1 89 ? -24.586 10.390 11.622 1.00 86.81 89 GLN A O 1
ATOM 694 N N . SER A 1 90 ? -22.633 9.375 12.038 1.00 90.12 90 SER A N 1
ATOM 695 C CA . SER A 1 90 ? -22.384 10.152 13.250 1.00 90.12 90 SER A CA 1
ATOM 696 C C . SER A 1 90 ? -22.266 11.661 12.947 1.00 90.12 90 SER A C 1
ATOM 698 O O . SER A 1 90 ? -21.673 12.074 11.937 1.00 90.12 90 SER A O 1
ATOM 700 N N . PRO A 1 91 ? -22.813 12.533 13.819 1.00 93.12 91 PRO A N 1
ATOM 701 C CA . PRO A 1 91 ? -22.766 13.982 13.610 1.00 93.12 91 PRO A CA 1
ATOM 702 C C . PRO A 1 91 ? -21.327 14.521 13.618 1.00 93.12 91 PRO A C 1
ATOM 704 O O . PRO A 1 91 ? -21.016 15.497 12.927 1.00 93.12 91 PRO A O 1
ATOM 707 N N . GLU A 1 92 ? -20.432 13.862 14.355 1.00 92.88 92 GLU A N 1
ATOM 708 C CA . GLU A 1 92 ? -19.012 14.198 14.451 1.00 92.88 92 GLU A CA 1
ATOM 709 C C . GLU A 1 92 ? -18.297 14.011 13.105 1.00 92.88 92 GLU A C 1
ATOM 711 O O . GLU A 1 92 ? -17.625 14.937 12.633 1.00 92.88 92 GLU A O 1
ATOM 716 N N . ILE A 1 93 ? -18.510 12.868 12.434 1.00 93.75 93 ILE A N 1
ATOM 717 C CA . ILE A 1 93 ? -17.958 12.610 11.096 1.00 93.75 93 ILE A CA 1
ATOM 718 C C . ILE A 1 93 ? -18.513 13.613 10.093 1.00 93.75 93 ILE A C 1
ATOM 720 O O . ILE A 1 93 ? -17.740 14.245 9.372 1.00 93.75 93 ILE A O 1
ATOM 724 N N . SER A 1 94 ? -19.837 13.801 10.058 1.00 93.50 94 SER A N 1
ATOM 725 C CA . SER A 1 94 ? -20.477 14.724 9.110 1.00 93.50 94 SER A CA 1
ATOM 726 C C . SER A 1 94 ? -19.907 16.141 9.234 1.00 93.50 94 SER A C 1
ATOM 728 O O . SER A 1 94 ? -19.605 16.799 8.233 1.00 93.50 94 SER A O 1
ATOM 730 N N . THR A 1 95 ? -19.673 16.592 10.468 1.00 95.25 95 THR A N 1
ATOM 731 C CA . THR A 1 95 ? -19.065 17.896 10.753 1.00 95.25 95 THR A CA 1
ATOM 732 C C . THR A 1 95 ? -17.631 17.982 10.230 1.00 95.25 95 THR A C 1
ATOM 734 O O . THR A 1 95 ? -17.269 18.976 9.595 1.00 95.25 95 THR A O 1
ATOM 737 N N . ILE A 1 96 ? -16.811 16.949 10.449 1.00 95.19 96 ILE A N 1
ATOM 738 C CA . ILE A 1 96 ? -15.428 16.896 9.953 1.00 95.19 96 ILE A CA 1
ATOM 739 C C . ILE A 1 96 ? -15.392 16.881 8.426 1.00 95.19 96 ILE A C 1
ATOM 741 O O . ILE A 1 96 ? -14.652 17.662 7.823 1.00 95.19 96 ILE A O 1
ATOM 745 N N . VAL A 1 97 ? -16.203 16.039 7.783 1.00 94.50 97 VAL A N 1
ATOM 746 C CA . VAL A 1 97 ? -16.249 15.911 6.320 1.00 94.50 97 VAL A CA 1
ATOM 747 C C . VAL A 1 97 ? -16.640 17.243 5.675 1.00 94.50 97 VAL A C 1
ATOM 749 O O . VAL A 1 97 ? -15.969 17.684 4.740 1.00 94.50 97 VAL A O 1
ATOM 752 N N . LYS A 1 98 ? -17.647 17.942 6.222 1.00 94.50 98 LYS A N 1
ATOM 753 C CA . LYS A 1 98 ? -18.058 19.278 5.753 1.00 94.50 98 LYS A CA 1
ATOM 754 C C . LYS A 1 98 ? -16.945 20.316 5.924 1.00 94.50 98 LYS A C 1
ATOM 756 O O . LYS A 1 98 ? -16.620 21.019 4.970 1.00 94.50 98 LYS A O 1
ATOM 761 N N . LYS A 1 99 ? -16.313 20.381 7.104 1.00 95.38 99 LYS A N 1
ATOM 762 C CA . LYS A 1 99 ? -15.218 21.331 7.393 1.00 95.38 99 LYS A CA 1
ATOM 763 C C . LYS A 1 99 ? -13.969 21.086 6.542 1.00 95.38 99 LYS A C 1
ATOM 765 O O . LYS A 1 99 ? -13.230 22.019 6.246 1.00 95.38 99 LYS A O 1
ATOM 770 N N . THR A 1 100 ? -13.723 19.841 6.141 1.00 95.25 100 THR A N 1
ATOM 771 C CA . THR A 1 100 ? -12.503 19.425 5.430 1.00 95.25 100 THR A CA 1
ATOM 772 C C . THR A 1 100 ? -12.745 19.078 3.961 1.00 95.25 100 THR A C 1
ATOM 774 O O . THR A 1 100 ? -11.952 18.335 3.380 1.00 95.25 100 THR A O 1
ATOM 777 N N . LYS A 1 101 ? -13.813 19.593 3.329 1.00 91.88 101 LYS A N 1
ATOM 778 C CA . LYS A 1 101 ? -14.233 19.227 1.958 1.00 91.88 101 LYS A CA 1
ATOM 779 C C . LYS A 1 101 ? -13.073 19.169 0.949 1.00 91.88 101 LYS A C 1
ATOM 781 O O . LYS A 1 101 ? -12.916 18.151 0.283 1.00 91.88 101 LYS A O 1
ATOM 786 N N . ASN A 1 102 ? -12.202 20.182 0.947 1.00 92.88 102 ASN A N 1
ATOM 787 C CA . ASN A 1 102 ? -11.052 20.296 0.033 1.00 92.88 102 ASN A CA 1
ATOM 788 C C . ASN A 1 102 ? -9.693 20.000 0.704 1.00 92.88 102 ASN A C 1
ATOM 790 O O . ASN A 1 102 ? -8.643 20.337 0.166 1.00 92.88 102 ASN A O 1
ATOM 794 N N . GLN A 1 103 ? -9.686 19.430 1.913 1.00 95.06 103 GLN A N 1
ATOM 795 C CA . GLN A 1 103 ? -8.472 19.217 2.714 1.00 95.06 103 GLN A CA 1
ATOM 796 C C . GLN A 1 103 ? -8.374 17.755 3.198 1.00 95.06 103 GLN A C 1
ATOM 798 O O . GLN A 1 103 ? -8.409 17.504 4.406 1.00 95.06 103 GLN A O 1
ATOM 803 N N . PRO A 1 104 ? -8.218 16.776 2.282 1.00 93.81 104 PRO A N 1
ATOM 804 C CA . PRO A 1 104 ? -8.237 15.343 2.605 1.00 93.81 104 PRO A CA 1
ATOM 805 C C . PRO A 1 104 ? -7.149 14.935 3.605 1.00 93.81 104 PRO A C 1
ATOM 807 O O . PRO A 1 104 ? -7.410 14.191 4.546 1.00 93.81 104 PRO A O 1
ATOM 810 N N . LYS A 1 105 ? -5.945 15.514 3.489 1.00 93.19 105 LYS A N 1
ATOM 811 C CA . LYS A 1 105 ? -4.847 15.276 4.443 1.00 93.19 105 LYS A CA 1
ATOM 812 C C . LYS A 1 105 ? -5.233 15.658 5.876 1.00 93.19 105 LYS A C 1
ATOM 814 O O . LYS A 1 105 ? -4.905 14.936 6.813 1.00 93.19 105 LYS A O 1
ATOM 819 N N . LYS A 1 106 ? -5.947 16.777 6.057 1.00 95.81 106 LYS A N 1
ATOM 820 C CA . LYS A 1 106 ? -6.435 17.196 7.381 1.00 95.81 106 LYS A CA 1
ATOM 821 C C . LYS A 1 106 ? -7.611 16.341 7.848 1.00 95.81 106 LYS A C 1
ATOM 823 O O . LYS A 1 106 ? -7.702 16.073 9.043 1.00 95.81 106 LYS A O 1
ATOM 828 N N . ARG A 1 107 ? -8.465 15.883 6.924 1.00 96.38 107 ARG A N 1
ATOM 829 C CA . ARG A 1 107 ? -9.583 14.976 7.223 1.00 96.38 107 ARG A CA 1
ATOM 830 C C . ARG A 1 107 ? -9.097 13.705 7.911 1.00 96.38 107 ARG A C 1
ATOM 832 O O . ARG A 1 107 ? -9.553 13.426 9.014 1.00 96.38 107 ARG A O 1
ATOM 839 N N . LEU A 1 108 ? -8.111 13.016 7.328 1.00 96.75 108 LEU A N 1
ATOM 840 C CA . LEU A 1 108 ? -7.551 11.795 7.915 1.00 96.75 108 LEU A CA 1
ATOM 841 C C . LEU A 1 108 ? -7.043 12.029 9.344 1.00 96.75 108 LEU A C 1
ATOM 843 O O . LEU A 1 108 ? -7.303 11.226 10.232 1.00 96.75 108 LEU A O 1
ATOM 847 N N . VAL A 1 109 ? -6.350 13.146 9.587 1.00 97.00 109 VAL A N 1
ATOM 848 C CA . VAL A 1 109 ? -5.832 13.488 10.923 1.00 97.00 109 VAL A CA 1
ATOM 849 C C . VAL A 1 109 ? -6.967 13.705 11.928 1.00 97.00 109 VAL A C 1
ATOM 851 O O . VAL A 1 109 ? -6.878 13.226 13.057 1.00 97.00 109 VAL A O 1
ATOM 854 N N . GLN A 1 110 ? -8.035 14.404 11.538 1.00 96.38 110 GLN A N 1
ATOM 855 C CA . GLN A 1 110 ? -9.179 14.651 12.419 1.00 96.38 110 GLN A CA 1
ATOM 856 C C . GLN A 1 110 ? -9.956 13.369 12.730 1.00 96.38 110 GLN A C 1
ATOM 858 O O . GLN A 1 110 ? -10.237 13.111 13.899 1.00 96.38 110 GLN A O 1
ATOM 863 N N . ILE A 1 111 ? -10.232 12.540 11.718 1.00 96.50 111 ILE A N 1
ATOM 864 C CA . ILE A 1 111 ? -10.899 11.243 11.901 1.00 96.50 111 ILE A CA 1
ATOM 865 C C . ILE A 1 111 ? -10.047 10.313 12.770 1.00 96.50 111 ILE A C 1
ATOM 867 O O . ILE A 1 111 ? -10.559 9.720 13.718 1.00 96.50 111 ILE A O 1
ATOM 871 N N . TYR A 1 112 ? -8.734 10.260 12.534 1.00 97.00 112 TYR A N 1
ATOM 872 C CA . TYR A 1 112 ? -7.801 9.505 13.370 1.00 97.00 112 TYR A CA 1
ATOM 873 C C . TYR A 1 112 ? -7.844 9.941 14.838 1.00 97.00 112 TYR A C 1
ATOM 875 O O . TYR A 1 112 ? -7.882 9.095 15.727 1.00 97.00 112 TYR A O 1
ATOM 883 N N . ASN A 1 113 ? -7.883 11.245 15.118 1.00 96.19 113 ASN A N 1
ATOM 884 C CA . ASN A 1 113 ? -7.937 11.748 16.493 1.00 96.19 113 ASN A CA 1
ATOM 885 C C . ASN A 1 113 ? -9.240 11.386 17.226 1.00 96.19 113 ASN A C 1
ATOM 887 O O . ASN A 1 113 ? -9.222 11.277 18.455 1.00 96.19 113 ASN A O 1
ATOM 891 N N . LEU A 1 114 ? -10.347 11.201 16.499 1.00 94.62 114 LEU A N 1
ATOM 892 C CA . LEU A 1 114 ? -11.581 10.643 17.055 1.00 94.62 114 LEU A CA 1
ATOM 893 C C . LEU A 1 114 ? -11.431 9.139 17.296 1.00 94.62 114 LEU A C 1
ATOM 895 O O . LEU A 1 114 ? -11.559 8.680 18.431 1.00 94.62 114 LEU A O 1
ATOM 899 N N . CYS A 1 115 ? -11.076 8.386 16.253 1.00 94.88 115 CYS A N 1
ATOM 900 C CA . CYS A 1 115 ? -11.030 6.926 16.295 1.00 94.88 115 CYS A CA 1
ATOM 901 C C . CYS A 1 115 ? -10.000 6.391 17.294 1.00 94.88 115 CYS A C 1
ATOM 903 O O . CYS A 1 115 ? -10.267 5.417 17.984 1.00 94.88 115 CYS A O 1
ATOM 905 N N . LYS A 1 116 ? -8.861 7.072 17.468 1.00 94.31 116 LYS A N 1
ATOM 906 C CA . LYS A 1 116 ? -7.820 6.709 18.446 1.00 94.31 116 LYS A CA 1
ATOM 907 C C . LYS A 1 116 ? -8.345 6.608 19.886 1.00 94.31 116 LYS A C 1
ATOM 909 O O . LYS A 1 116 ? -7.743 5.923 20.714 1.00 94.31 116 LYS A O 1
ATOM 914 N N . LYS A 1 117 ? -9.422 7.327 20.219 1.00 92.69 117 LYS A N 1
ATOM 915 C CA . LYS A 1 117 ? -10.041 7.295 21.553 1.00 92.69 117 LYS A CA 1
ATOM 916 C C . LYS A 1 117 ? -10.985 6.104 21.721 1.00 92.69 117 LYS A C 1
ATOM 918 O O . LYS A 1 117 ? -11.231 5.690 22.855 1.00 92.69 117 LYS A O 1
ATOM 923 N N . LEU A 1 118 ? -11.488 5.554 20.618 1.00 92.06 118 LEU A N 1
ATOM 924 C CA . LEU A 1 118 ? -12.374 4.401 20.611 1.00 92.06 118 LEU A CA 1
ATOM 925 C C . LEU A 1 118 ? -11.564 3.138 20.893 1.00 92.06 118 LEU A C 1
ATOM 927 O O . LEU A 1 118 ? -10.567 2.846 20.240 1.00 92.06 118 LEU A O 1
ATOM 931 N N . LYS A 1 119 ? -11.996 2.387 21.905 1.00 92.06 119 LYS A N 1
ATOM 932 C CA . LYS A 1 119 ? -11.373 1.108 22.280 1.00 92.06 119 LYS A CA 1
ATOM 933 C C . LYS A 1 119 ? -12.172 -0.092 21.792 1.00 92.06 119 LYS A C 1
ATOM 935 O O . LYS A 1 119 ? -11.680 -1.206 21.890 1.00 92.06 119 LYS A O 1
ATOM 940 N N . ILE A 1 120 ? -13.396 0.127 21.325 1.00 93.19 120 ILE A N 1
ATOM 941 C CA . ILE A 1 120 ? -14.360 -0.902 20.938 1.00 93.19 120 ILE A CA 1
ATOM 942 C C . ILE A 1 120 ? -14.984 -0.456 19.615 1.00 93.19 120 ILE A C 1
ATOM 944 O O . ILE A 1 120 ? -15.218 0.736 19.422 1.00 93.19 120 ILE A O 1
ATOM 948 N N . CYS A 1 121 ? -15.208 -1.395 18.699 1.00 93.50 121 CYS A N 1
ATOM 949 C CA . CYS A 1 121 ? -15.914 -1.130 17.445 1.00 93.50 121 CYS A CA 1
ATOM 950 C C . CYS A 1 121 ? -17.431 -1.069 17.680 1.00 93.50 121 CYS A C 1
ATOM 952 O O . CYS A 1 121 ? -17.981 -1.977 18.296 1.00 93.50 121 CYS A O 1
ATOM 954 N N . GLU A 1 122 ? -18.123 -0.063 17.139 1.00 91.75 122 GLU A N 1
ATOM 955 C CA . GLU A 1 122 ? -19.583 0.078 17.295 1.00 91.75 122 GLU A CA 1
ATOM 956 C C . GLU A 1 122 ? -20.380 -1.041 16.606 1.00 91.75 122 GLU A C 1
ATOM 958 O O . GLU A 1 122 ? -21.455 -1.421 17.062 1.00 91.75 122 GLU A O 1
ATOM 963 N N . ILE A 1 123 ? -19.849 -1.586 15.512 1.00 90.19 123 ILE A N 1
ATOM 964 C CA . ILE A 1 123 ? -20.548 -2.575 14.679 1.00 90.19 123 ILE A CA 1
ATOM 965 C C . ILE A 1 123 ? -20.366 -3.987 15.239 1.00 90.19 123 ILE A C 1
ATOM 967 O O . ILE A 1 123 ? -21.297 -4.781 15.289 1.00 90.19 123 ILE A O 1
ATOM 971 N N . ASP A 1 124 ? -19.139 -4.300 15.634 1.00 90.19 124 ASP A N 1
ATOM 972 C CA . ASP A 1 124 ? -18.691 -5.661 15.926 1.00 90.19 124 ASP A CA 1
ATOM 973 C C . ASP A 1 124 ? -18.431 -5.888 17.426 1.00 90.19 124 ASP A C 1
ATOM 975 O O . ASP A 1 124 ? -18.184 -7.009 17.858 1.00 90.19 124 ASP A O 1
ATOM 979 N N . GLN A 1 125 ? -18.490 -4.818 18.231 1.00 91.38 125 GLN A N 1
ATOM 980 C CA . GLN A 1 125 ? -18.423 -4.828 19.700 1.00 91.38 125 GLN A CA 1
ATOM 981 C C . GLN A 1 125 ? -17.164 -5.486 20.295 1.00 91.38 125 GLN A C 1
ATOM 983 O O . GLN A 1 125 ? -17.103 -5.771 21.490 1.00 91.38 125 GLN A O 1
ATOM 988 N N . ARG A 1 126 ? -16.120 -5.680 19.478 1.00 91.94 126 ARG A N 1
ATOM 989 C CA . ARG A 1 126 ? -14.808 -6.189 19.898 1.00 91.94 126 ARG A CA 1
ATOM 990 C C . ARG A 1 126 ? -13.825 -5.078 20.230 1.00 91.94 126 ARG A C 1
ATOM 992 O O . ARG A 1 126 ? -13.818 -4.011 19.599 1.00 91.94 126 ARG A O 1
ATOM 999 N N . THR A 1 127 ? -12.951 -5.371 21.186 1.00 93.75 127 THR A N 1
ATOM 1000 C CA . THR A 1 127 ? -11.865 -4.492 21.606 1.00 93.75 127 THR A CA 1
ATOM 1001 C C . THR A 1 127 ? -10.841 -4.338 20.481 1.00 93.75 127 THR A C 1
ATOM 1003 O O . THR A 1 127 ? -10.438 -5.303 19.828 1.00 93.75 127 THR A O 1
ATOM 1006 N N . GLN A 1 128 ? -10.397 -3.105 20.258 1.00 95.00 128 GLN A N 1
ATOM 1007 C CA . GLN A 1 128 ? -9.459 -2.745 19.202 1.00 95.00 128 GLN A CA 1
ATOM 1008 C C . GLN A 1 128 ? -8.021 -2.665 19.725 1.00 95.00 128 GLN A C 1
ATOM 1010 O O . GLN A 1 128 ? -7.799 -2.206 20.854 1.00 95.00 128 GLN A O 1
ATOM 1015 N N . PRO A 1 129 ? -7.033 -3.091 18.921 1.00 95.50 129 PRO A N 1
ATOM 1016 C CA . PRO A 1 129 ? -5.634 -2.973 19.288 1.00 95.50 129 PRO A CA 1
ATOM 1017 C C . PRO A 1 129 ? -5.135 -1.533 19.181 1.00 95.50 129 PRO A C 1
ATOM 1019 O O . PRO A 1 129 ? -5.611 -0.724 18.387 1.00 95.50 129 PRO A O 1
ATOM 1022 N N . ILE A 1 130 ? -4.082 -1.245 19.935 1.00 94.94 130 ILE A N 1
ATOM 1023 C CA . ILE A 1 130 ? -3.232 -0.081 19.726 1.00 94.94 130 ILE A CA 1
ATOM 1024 C C . ILE A 1 130 ? -2.058 -0.528 18.864 1.00 94.94 130 ILE A C 1
ATOM 1026 O O . ILE A 1 130 ? -1.308 -1.427 19.247 1.00 94.94 130 ILE A O 1
ATOM 1030 N N . PHE A 1 131 ? -1.883 0.119 17.717 1.00 95.69 131 PHE A N 1
ATOM 1031 C CA . PHE A 1 131 ? -0.765 -0.157 16.825 1.00 95.69 131 PHE A CA 1
ATOM 1032 C C . PHE A 1 131 ? 0.472 0.643 17.237 1.00 95.69 131 PHE A C 1
ATOM 1034 O O . PHE A 1 131 ? 0.401 1.855 17.460 1.00 95.69 131 PHE A O 1
ATOM 1041 N N . ARG A 1 132 ? 1.621 -0.028 17.319 1.00 94.25 132 ARG A N 1
ATOM 1042 C CA . ARG A 1 132 ? 2.928 0.590 17.563 1.00 94.25 132 ARG A CA 1
ATOM 1043 C C . ARG A 1 132 ? 3.902 0.189 16.469 1.00 94.25 132 ARG A C 1
ATOM 1045 O O . ARG A 1 132 ? 4.023 -0.988 16.149 1.00 94.25 132 ARG A O 1
ATOM 1052 N N . GLN A 1 133 ? 4.613 1.166 15.926 1.00 93.12 133 GLN A N 1
ATOM 1053 C CA . GLN A 1 133 ? 5.680 0.919 14.965 1.00 93.12 133 GLN A CA 1
ATOM 1054 C C . GLN A 1 133 ? 6.965 0.511 15.696 1.00 93.12 133 GLN A C 1
ATOM 1056 O O . GLN A 1 133 ? 7.367 1.172 16.653 1.00 93.12 133 GLN A O 1
ATOM 1061 N N . SER A 1 134 ? 7.618 -0.551 15.228 1.00 88.81 134 SER A N 1
ATOM 1062 C CA . SER A 1 134 ? 8.957 -0.974 15.642 1.00 88.81 134 SER A CA 1
ATOM 1063 C C . SER A 1 134 ? 9.793 -1.204 14.381 1.00 88.81 134 SER A C 1
ATOM 1065 O O . SER A 1 134 ? 9.679 -2.232 13.714 1.00 88.81 134 SER A O 1
ATOM 1067 N N . GLY A 1 135 ? 10.562 -0.187 13.983 1.00 87.94 135 GLY A N 1
ATOM 1068 C CA . GLY A 1 135 ? 11.232 -0.169 12.680 1.00 87.94 135 GLY A CA 1
ATOM 1069 C C . GLY A 1 135 ? 10.223 -0.220 11.527 1.00 87.94 135 GLY A C 1
ATOM 1070 O O . GLY A 1 135 ? 9.350 0.644 11.422 1.00 87.94 135 GLY A O 1
ATOM 1071 N N . ILE A 1 136 ? 10.341 -1.237 10.672 1.00 85.88 136 ILE A N 1
ATOM 1072 C CA . ILE A 1 136 ? 9.409 -1.501 9.560 1.00 85.88 136 ILE A CA 1
ATOM 1073 C C . ILE A 1 136 ? 8.231 -2.400 9.955 1.00 85.88 136 ILE A C 1
ATOM 1075 O O . ILE A 1 136 ? 7.330 -2.616 9.151 1.00 85.88 136 ILE A O 1
ATOM 1079 N N . LEU A 1 137 ? 8.235 -2.943 11.172 1.00 89.81 137 LEU A N 1
ATOM 1080 C CA . LEU A 1 137 ? 7.196 -3.842 11.652 1.00 89.81 137 LEU A CA 1
ATOM 1081 C C . LEU A 1 137 ? 6.167 -3.080 12.492 1.00 89.81 137 LEU A C 1
ATOM 1083 O O . LEU A 1 137 ? 6.461 -2.046 13.099 1.00 89.81 137 LEU A O 1
ATOM 1087 N N . ILE A 1 138 ? 4.949 -3.613 12.548 1.00 95.19 138 ILE A N 1
ATOM 1088 C CA . ILE A 1 138 ? 3.852 -3.058 13.343 1.00 95.19 138 ILE A CA 1
ATOM 1089 C C . ILE A 1 138 ? 3.438 -4.097 14.384 1.00 95.19 138 ILE A C 1
ATOM 1091 O O . ILE A 1 138 ? 3.162 -5.246 14.052 1.00 95.19 138 ILE A O 1
ATOM 1095 N N . LEU A 1 139 ? 3.382 -3.688 15.648 1.00 95.69 139 LEU A N 1
ATOM 1096 C CA . LEU A 1 139 ? 2.855 -4.476 16.758 1.00 95.69 139 LEU A CA 1
ATOM 1097 C C . LEU A 1 139 ? 1.422 -4.027 17.057 1.00 95.69 139 LEU A C 1
ATOM 1099 O O . LEU A 1 139 ? 1.172 -2.830 17.193 1.00 95.69 139 LEU A O 1
ATOM 1103 N N . ALA A 1 140 ? 0.502 -4.974 17.208 1.00 95.94 140 ALA A N 1
ATOM 1104 C CA . ALA A 1 140 ? -0.862 -4.733 17.665 1.00 95.94 140 ALA A CA 1
ATOM 1105 C C . ALA A 1 140 ? -1.012 -5.190 19.127 1.00 95.94 140 ALA A C 1
ATOM 1107 O O . ALA A 1 140 ? -0.773 -6.354 19.448 1.00 95.94 140 ALA A O 1
ATOM 1108 N N . GLU A 1 141 ? -1.380 -4.268 20.022 1.00 94.62 141 GLU A N 1
ATOM 1109 C CA . GLU A 1 141 ? -1.497 -4.504 21.469 1.00 94.62 141 GLU A CA 1
ATOM 1110 C C . GLU A 1 141 ? -2.931 -4.270 21.971 1.00 94.62 141 GLU A C 1
ATOM 1112 O O . GLU A 1 141 ? -3.454 -3.158 21.890 1.00 94.62 141 GLU A O 1
ATOM 1117 N N . TRP A 1 142 ? -3.548 -5.290 22.571 1.00 93.69 142 TRP A N 1
ATOM 1118 C CA . TRP A 1 142 ? -4.851 -5.203 23.230 1.00 93.69 142 TRP A CA 1
ATOM 1119 C C . TRP A 1 142 ? -4.686 -4.975 24.732 1.00 93.69 142 TRP A C 1
ATOM 1121 O O . TRP A 1 142 ? -4.110 -5.793 25.449 1.00 93.69 142 TRP A O 1
ATOM 1131 N N . LYS A 1 143 ? -5.255 -3.873 25.236 1.00 87.81 143 LYS A N 1
ATOM 1132 C CA . LYS A 1 143 ? -5.304 -3.598 26.685 1.00 87.81 143 LYS A CA 1
ATOM 1133 C C . LYS A 1 143 ? -6.287 -4.510 27.417 1.00 87.81 143 LYS A C 1
ATOM 1135 O O . LYS A 1 143 ? -6.011 -4.943 28.532 1.00 87.81 143 LYS A O 1
ATOM 1140 N N . LYS A 1 144 ? -7.436 -4.772 26.793 1.00 85.00 144 LYS A N 1
ATOM 1141 C CA . LYS A 1 144 ? -8.454 -5.710 27.263 1.00 85.00 144 LYS A CA 1
ATOM 1142 C C . LYS A 1 144 ? -8.619 -6.775 26.191 1.00 85.00 144 LYS A C 1
ATOM 1144 O O . LYS A 1 144 ? -8.657 -6.449 25.009 1.00 85.00 144 LYS A O 1
ATOM 1149 N N . VAL A 1 145 ? -8.662 -8.026 26.617 1.00 81.94 145 VAL A N 1
ATOM 1150 C CA . VAL A 1 145 ? -8.810 -9.165 25.718 1.00 81.94 145 VAL A CA 1
ATOM 1151 C C . VAL A 1 145 ? -10.235 -9.678 25.851 1.00 81.94 145 VAL A C 1
ATOM 1153 O O . VAL A 1 145 ? -10.693 -9.903 26.970 1.00 81.94 145 VAL A O 1
ATOM 1156 N N . ASP A 1 146 ? -10.933 -9.839 24.729 1.00 80.50 146 ASP A N 1
ATOM 1157 C CA . ASP A 1 146 ? -12.327 -10.299 24.732 1.00 80.50 146 ASP A CA 1
ATOM 1158 C C . ASP A 1 146 ? -12.422 -11.818 24.953 1.00 80.50 146 ASP A C 1
ATOM 1160 O O . ASP A 1 146 ? -13.401 -12.311 25.508 1.00 80.50 146 ASP A O 1
ATOM 1164 N N . LYS A 1 147 ? -11.392 -12.572 24.539 1.00 80.50 147 LYS A N 1
ATOM 1165 C CA . LYS A 1 147 ? -11.310 -14.035 24.676 1.00 80.50 147 LYS A CA 1
ATOM 1166 C C . LYS A 1 147 ? -10.136 -14.452 25.571 1.00 80.50 147 LYS A C 1
ATOM 1168 O O . LYS A 1 147 ? -9.033 -13.953 25.378 1.00 80.50 147 LYS A O 1
ATOM 1173 N N . PRO A 1 148 ? -10.293 -15.443 26.466 1.00 72.12 148 PRO A N 1
ATOM 1174 C CA . PRO A 1 148 ? -9.249 -15.819 27.427 1.00 72.12 148 PRO A CA 1
ATOM 1175 C C . PRO A 1 148 ? -7.961 -16.367 26.786 1.00 72.12 148 PRO A C 1
ATOM 1177 O O . PRO A 1 148 ? -6.897 -16.259 27.381 1.00 72.12 148 PRO A O 1
ATOM 1180 N N . LYS A 1 149 ? -8.036 -16.932 25.572 1.00 78.44 149 LYS A N 1
ATOM 1181 C CA . LYS A 1 149 ? -6.881 -17.486 24.837 1.00 78.44 149 LYS A CA 1
ATOM 1182 C C . LYS A 1 149 ? -6.197 -16.498 23.886 1.00 78.44 149 LYS A C 1
ATOM 1184 O O . LYS A 1 149 ? -5.234 -16.869 23.228 1.00 78.44 149 LYS A O 1
ATOM 1189 N N . GLN A 1 150 ? -6.717 -15.282 23.735 1.00 78.88 150 GLN A N 1
ATOM 1190 C CA . GLN A 1 150 ? -6.159 -14.332 22.778 1.00 78.88 150 GLN A CA 1
ATOM 1191 C C . GLN A 1 150 ? -4.919 -13.651 23.369 1.00 78.88 150 GLN A C 1
ATOM 1193 O O . GLN A 1 150 ? -4.925 -13.154 24.496 1.00 78.88 150 GLN A O 1
ATOM 1198 N N . GLU A 1 151 ? -3.848 -13.614 22.582 1.00 81.19 151 GLU A N 1
ATOM 1199 C CA . GLU A 1 151 ? -2.616 -12.934 22.961 1.00 81.19 151 GLU A CA 1
ATOM 1200 C C . GLU A 1 151 ? -2.837 -11.423 23.079 1.00 81.19 151 GLU A C 1
ATOM 1202 O O . GLU A 1 151 ? -3.494 -10.788 22.252 1.00 81.19 151 GLU A O 1
ATOM 1207 N N . LYS A 1 152 ? -2.250 -10.821 24.117 1.00 88.44 152 LYS A N 1
ATOM 1208 C CA . LYS A 1 152 ? -2.332 -9.370 24.350 1.00 88.44 152 LYS A CA 1
ATOM 1209 C C . LYS A 1 152 ? -1.528 -8.564 23.333 1.00 88.44 152 LYS A C 1
ATOM 1211 O O . LYS A 1 152 ? -1.777 -7.372 23.180 1.00 88.44 152 LYS A O 1
ATOM 1216 N N . LYS A 1 153 ? -0.538 -9.178 22.686 1.00 92.62 153 LYS A N 1
ATOM 1217 C CA . LYS A 1 153 ? 0.393 -8.532 21.759 1.00 92.62 153 LYS A CA 1
ATOM 1218 C C . LYS A 1 153 ? 0.692 -9.488 20.623 1.00 92.62 153 LYS A C 1
ATOM 1220 O O . LYS A 1 153 ? 1.176 -10.577 20.893 1.00 92.62 153 LYS A O 1
ATOM 1225 N N . ILE A 1 154 ? 0.454 -9.055 19.393 1.00 93.44 154 ILE A N 1
ATOM 1226 C CA . ILE A 1 154 ? 0.807 -9.819 18.195 1.00 93.44 154 ILE A CA 1
ATOM 1227 C C . ILE A 1 154 ? 1.569 -8.920 17.228 1.00 93.44 154 ILE A C 1
ATOM 1229 O O . ILE A 1 154 ? 1.286 -7.722 17.118 1.00 93.44 154 ILE A O 1
ATOM 1233 N N . MET A 1 155 ? 2.513 -9.501 16.496 1.00 94.00 155 MET A N 1
ATOM 1234 C CA . MET A 1 155 ? 3.093 -8.836 15.334 1.00 94.00 155 MET A CA 1
ATOM 1235 C C . MET A 1 155 ? 2.063 -8.844 14.207 1.00 94.00 155 MET A C 1
ATOM 1237 O O . MET A 1 155 ? 1.543 -9.896 13.839 1.00 94.00 155 MET A O 1
ATOM 1241 N N . LEU A 1 156 ? 1.742 -7.665 13.678 1.00 95.19 156 LEU A N 1
ATOM 1242 C CA . LEU A 1 156 ? 0.793 -7.535 12.586 1.00 95.19 156 LEU A CA 1
ATOM 1243 C C . LEU A 1 156 ? 1.440 -8.022 11.291 1.00 95.19 156 LEU A C 1
ATOM 1245 O O . LEU A 1 156 ? 2.316 -7.351 10.738 1.00 95.19 156 LEU A O 1
ATOM 1249 N N . THR A 1 157 ? 0.983 -9.174 10.804 1.00 94.62 157 THR A N 1
ATOM 1250 C CA . THR A 1 157 ? 1.392 -9.688 9.498 1.00 94.62 157 THR A CA 1
ATOM 1251 C C . THR A 1 157 ? 0.892 -8.773 8.384 1.00 94.62 157 THR A C 1
ATOM 1253 O O . THR A 1 157 ? -0.137 -8.098 8.504 1.00 94.62 157 THR A O 1
ATOM 1256 N N . LEU A 1 158 ? 1.646 -8.728 7.291 1.00 93.75 158 LEU A N 1
ATOM 1257 C CA . LEU A 1 158 ? 1.343 -7.862 6.158 1.00 93.75 158 LEU A C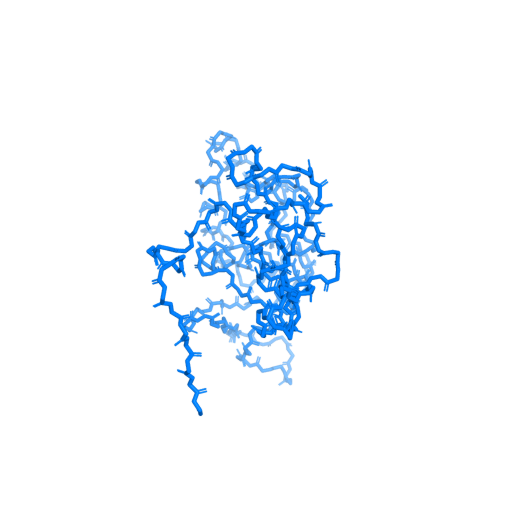A 1
ATOM 1258 C C . LEU A 1 158 ? 0.124 -8.344 5.382 1.00 93.75 158 LEU A C 1
ATOM 1260 O O . LEU A 1 158 ? -0.659 -7.519 4.925 1.00 93.75 158 LEU A O 1
ATOM 1264 N N . GLU A 1 159 ? -0.085 -9.655 5.312 1.00 92.62 159 GLU A N 1
ATOM 1265 C CA . GLU A 1 159 ? -1.279 -10.266 4.736 1.00 92.62 159 GLU A CA 1
ATOM 1266 C C . GLU A 1 159 ? -2.520 -9.802 5.498 1.00 92.62 159 GLU A C 1
ATOM 1268 O O . GLU A 1 159 ? -3.481 -9.330 4.893 1.00 92.62 159 GLU A O 1
ATOM 1273 N N . ARG A 1 160 ? -2.465 -9.818 6.839 1.00 95.00 160 ARG A N 1
ATOM 1274 C CA . ARG A 1 160 ? -3.595 -9.378 7.657 1.00 95.00 160 ARG A CA 1
ATOM 1275 C C . ARG A 1 160 ? -3.866 -7.886 7.507 1.00 95.00 160 ARG A C 1
ATOM 1277 O O . ARG A 1 160 ? -5.021 -7.480 7.409 1.00 95.00 160 ARG A O 1
ATOM 1284 N N . ALA A 1 161 ? -2.820 -7.062 7.505 1.00 96.19 161 ALA A N 1
ATOM 1285 C CA . ALA A 1 161 ? -2.973 -5.632 7.262 1.00 96.19 161 ALA A CA 1
ATOM 1286 C C . ALA A 1 161 ? -3.576 -5.370 5.874 1.00 96.19 161 ALA A C 1
ATOM 1288 O O . ALA A 1 161 ? -4.495 -4.565 5.751 1.00 96.19 161 ALA A O 1
ATOM 1289 N N . TRP A 1 162 ? -3.103 -6.075 4.846 1.00 95.62 162 TRP A N 1
ATOM 1290 C CA . TRP A 1 162 ? -3.586 -5.931 3.478 1.00 95.62 162 TRP A CA 1
ATOM 1291 C C . TRP A 1 162 ? -5.049 -6.340 3.326 1.00 95.62 162 TRP A C 1
ATOM 1293 O O . TRP A 1 162 ? -5.815 -5.574 2.751 1.00 95.62 162 TRP A O 1
ATOM 1303 N N . GLU A 1 163 ? -5.467 -7.468 3.907 1.00 95.38 163 GLU A N 1
ATOM 1304 C CA . GLU A 1 163 ? -6.877 -7.880 3.953 1.00 95.38 163 GLU A CA 1
ATOM 1305 C C . GLU A 1 163 ? -7.766 -6.791 4.560 1.00 95.38 163 GLU A C 1
ATOM 1307 O O . GLU A 1 163 ? -8.780 -6.417 3.975 1.00 95.38 163 GLU A O 1
ATOM 1312 N N . ILE A 1 164 ? -7.367 -6.237 5.711 1.00 97.12 164 ILE A N 1
ATOM 1313 C CA . ILE A 1 164 ? -8.139 -5.186 6.381 1.00 97.12 164 ILE A CA 1
ATOM 1314 C C . ILE A 1 164 ? -8.272 -3.963 5.473 1.00 97.12 164 ILE A C 1
ATOM 1316 O O . ILE A 1 164 ? -9.376 -3.462 5.281 1.00 97.12 164 ILE A O 1
ATOM 1320 N N . LEU A 1 165 ? -7.161 -3.486 4.904 1.00 97.12 165 LEU A N 1
ATOM 1321 C CA . LEU A 1 165 ? -7.150 -2.287 4.062 1.00 97.12 165 LEU A CA 1
ATOM 1322 C C . LEU A 1 165 ? -7.894 -2.490 2.738 1.00 97.12 165 LEU A C 1
ATOM 1324 O O . LEU A 1 165 ? -8.492 -1.545 2.221 1.00 97.12 165 LEU A O 1
ATOM 1328 N N . LYS A 1 166 ? -7.867 -3.709 2.191 1.00 96.19 166 LYS A N 1
ATOM 1329 C CA . LYS A 1 166 ? -8.514 -4.053 0.926 1.00 96.19 166 LYS A CA 1
ATOM 1330 C C . LYS A 1 166 ? -10.036 -4.044 1.040 1.00 96.19 166 LYS A C 1
ATOM 1332 O O . LYS A 1 166 ? -10.689 -3.585 0.101 1.00 96.19 166 LYS A O 1
ATOM 1337 N N . GLU A 1 167 ? -10.557 -4.515 2.171 1.00 96.44 167 GLU A N 1
ATOM 1338 C CA . GLU A 1 167 ? -11.991 -4.648 2.464 1.00 96.44 167 GLU A CA 1
ATOM 1339 C C . GLU A 1 167 ? -12.653 -3.337 2.932 1.00 96.44 167 GLU A C 1
ATOM 1341 O O . GLU A 1 167 ? -13.863 -3.298 3.162 1.00 96.44 167 GLU A O 1
ATOM 1346 N N . ILE A 1 168 ? -11.895 -2.239 3.062 1.00 96.56 168 ILE A N 1
ATOM 1347 C CA . ILE A 1 168 ? -12.475 -0.930 3.388 1.00 96.56 168 ILE A CA 1
ATOM 1348 C C . ILE A 1 168 ? -13.405 -0.497 2.252 1.00 96.56 168 ILE A C 1
ATOM 1350 O O . ILE A 1 168 ? -13.011 -0.407 1.085 1.00 96.56 168 ILE A O 1
ATOM 1354 N N . THR A 1 169 ? -14.649 -0.186 2.608 1.00 95.50 169 THR A N 1
ATOM 1355 C CA . THR A 1 169 ? -15.673 0.227 1.647 1.00 95.50 169 THR A CA 1
ATOM 1356 C C . THR A 1 169 ? -15.356 1.586 1.021 1.00 95.50 169 THR A C 1
ATOM 1358 O O . THR A 1 169 ? -14.772 2.466 1.653 1.00 95.50 169 THR A O 1
ATOM 1361 N N . ASN A 1 170 ? -15.809 1.813 -0.216 1.00 95.88 170 ASN A N 1
ATOM 1362 C CA . ASN A 1 170 ? -15.605 3.095 -0.902 1.00 95.88 170 ASN A CA 1
ATOM 1363 C C . ASN A 1 170 ? -16.184 4.282 -0.113 1.00 95.88 170 ASN A C 1
ATOM 1365 O O . ASN A 1 170 ? -15.600 5.363 -0.105 1.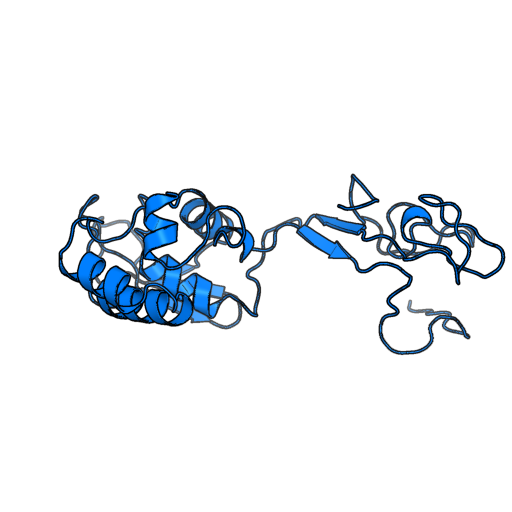00 95.88 170 ASN A O 1
ATOM 1369 N N . THR A 1 171 ? -17.306 4.080 0.582 1.00 94.31 171 THR A N 1
ATOM 1370 C CA . THR A 1 171 ? -17.914 5.096 1.451 1.00 94.31 171 THR A CA 1
ATOM 1371 C C . THR A 1 171 ? -17.000 5.470 2.615 1.00 94.31 171 THR A C 1
ATOM 1373 O O . THR A 1 171 ? -16.801 6.657 2.875 1.00 94.31 171 THR A O 1
ATOM 1376 N N . ASP A 1 172 ? -16.384 4.478 3.262 1.00 95.69 172 ASP A N 1
ATOM 1377 C CA . ASP A 1 172 ? -15.445 4.708 4.362 1.00 95.69 172 ASP A CA 1
ATOM 1378 C C . ASP A 1 172 ? -14.154 5.372 3.863 1.00 95.69 172 ASP A C 1
ATOM 1380 O O . ASP A 1 172 ? -13.612 6.257 4.528 1.00 95.69 172 ASP A O 1
ATOM 1384 N N . LEU A 1 173 ? -13.694 5.031 2.653 1.00 96.50 173 LEU A N 1
ATOM 1385 C CA . LEU A 1 173 ? -12.538 5.679 2.027 1.00 96.50 173 LEU A CA 1
ATOM 1386 C C . LEU A 1 173 ? -12.754 7.186 1.846 1.00 96.50 173 LEU A C 1
ATOM 1388 O O . LEU A 1 173 ? -11.888 7.978 2.228 1.00 96.50 173 LEU A O 1
ATOM 1392 N N . PHE A 1 174 ? -13.923 7.615 1.363 1.00 95.00 174 PHE A N 1
ATOM 1393 C CA . PHE A 1 174 ? -14.226 9.045 1.236 1.00 95.00 174 PHE A CA 1
ATOM 1394 C C . PHE A 1 174 ? -14.232 9.772 2.590 1.00 95.00 174 PHE A C 1
ATOM 1396 O O . PHE A 1 174 ? -13.754 10.914 2.690 1.00 95.00 174 PHE A O 1
ATOM 1403 N N . ILE A 1 175 ? -14.725 9.111 3.643 1.00 95.75 175 ILE A N 1
ATOM 1404 C CA . ILE A 1 175 ? -14.717 9.634 5.017 1.00 95.75 175 ILE A CA 1
ATOM 1405 C C . ILE A 1 175 ? -13.284 9.785 5.531 1.00 95.75 175 ILE A C 1
ATOM 1407 O O . ILE A 1 175 ? -12.944 10.822 6.101 1.00 95.75 175 ILE A O 1
ATOM 1411 N N . LEU A 1 176 ? -12.418 8.810 5.260 1.00 96.31 176 LEU A N 1
ATOM 1412 C CA . LEU A 1 176 ? -10.991 8.867 5.590 1.00 96.31 176 LEU A CA 1
ATOM 1413 C C . LEU A 1 176 ? -10.227 9.925 4.775 1.00 96.31 176 LEU A C 1
ATOM 1415 O O . LEU A 1 176 ? -9.095 10.265 5.116 1.00 96.31 176 LEU A O 1
ATOM 1419 N N . GLY A 1 177 ? -10.844 10.494 3.735 1.00 95.44 177 GLY A N 1
ATOM 1420 C CA . GLY A 1 177 ? -10.217 11.478 2.852 1.00 95.44 177 GLY A CA 1
ATOM 1421 C C . GLY A 1 177 ? -9.384 10.838 1.745 1.00 95.44 177 GLY A C 1
ATOM 1422 O O . GLY A 1 177 ? -8.419 11.443 1.286 1.00 95.44 177 GLY A O 1
ATOM 1423 N N . MET A 1 178 ? -9.746 9.625 1.340 1.00 95.81 178 MET A N 1
ATOM 1424 C CA . MET A 1 178 ? -9.123 8.870 0.260 1.00 95.81 178 MET A CA 1
ATOM 1425 C C . MET A 1 178 ? -10.054 8.771 -0.942 1.00 95.81 178 MET A C 1
ATOM 1427 O O . MET A 1 178 ? -11.273 8.885 -0.815 1.00 95.81 178 MET A O 1
ATOM 1431 N N . ASP A 1 179 ? -9.457 8.557 -2.110 1.00 95.25 179 ASP A N 1
ATOM 1432 C CA . ASP A 1 179 ? -10.185 8.342 -3.352 1.00 95.25 179 ASP A CA 1
ATOM 1433 C C . ASP A 1 179 ? -10.069 6.860 -3.750 1.00 95.25 179 ASP A C 1
ATOM 1435 O O . ASP A 1 179 ? -8.947 6.372 -3.919 1.00 95.25 179 ASP A O 1
ATOM 1439 N N . PRO A 1 180 ? -11.189 6.131 -3.908 1.00 96.06 180 PRO A N 1
ATOM 1440 C CA . PRO A 1 180 ? -11.166 4.703 -4.218 1.00 96.06 180 PRO A CA 1
ATOM 1441 C C . PRO A 1 180 ? -10.563 4.380 -5.593 1.00 96.06 180 PRO A C 1
ATOM 1443 O O . PRO A 1 180 ? -10.134 3.251 -5.813 1.00 96.06 180 PRO A O 1
ATOM 1446 N N . LYS A 1 181 ? -10.524 5.344 -6.519 1.00 95.44 181 LYS A N 1
ATOM 1447 C CA . LYS A 1 181 ? -9.989 5.165 -7.871 1.00 95.44 181 LYS A CA 1
ATOM 1448 C C . LYS A 1 181 ? -8.494 5.463 -7.950 1.00 95.44 181 LYS A C 1
ATOM 1450 O O . LYS A 1 181 ? -7.796 4.831 -8.738 1.00 95.44 181 LYS A O 1
ATOM 1455 N N . TYR A 1 182 ? -8.010 6.427 -7.169 1.00 94.94 182 TYR A N 1
ATOM 1456 C CA . TYR A 1 182 ? -6.648 6.956 -7.321 1.00 94.94 182 TYR A CA 1
ATOM 1457 C C . TYR A 1 182 ? -5.723 6.701 -6.130 1.00 94.94 182 TYR A C 1
ATOM 1459 O O . TYR A 1 182 ? -4.507 6.793 -6.283 1.00 94.94 182 TYR A O 1
ATOM 1467 N N . ALA A 1 183 ? -6.261 6.428 -4.942 1.00 94.88 183 ALA A N 1
ATOM 1468 C CA . ALA A 1 183 ? -5.476 6.399 -3.713 1.00 94.88 183 ALA A CA 1
ATOM 1469 C C . ALA A 1 183 ? -6.064 5.430 -2.681 1.00 94.88 183 ALA A C 1
ATOM 1471 O O . ALA A 1 183 ? -6.384 5.830 -1.556 1.00 94.88 183 ALA A O 1
ATOM 1472 N N . ARG A 1 184 ? -6.209 4.152 -3.051 1.00 96.25 184 ARG A N 1
ATOM 1473 C CA . ARG A 1 184 ? -6.630 3.142 -2.079 1.00 96.25 184 ARG A CA 1
ATOM 1474 C C . ARG A 1 184 ? -5.517 2.821 -1.070 1.00 96.25 184 ARG A C 1
ATOM 1476 O O . ARG A 1 184 ? -4.336 2.835 -1.420 1.00 96.25 184 ARG A O 1
ATOM 1483 N N . PRO A 1 185 ? -5.870 2.505 0.185 1.00 96.69 185 PRO A N 1
ATOM 1484 C CA . PRO A 1 185 ? -4.892 2.278 1.241 1.00 96.69 185 PRO A CA 1
ATOM 1485 C C . PRO A 1 185 ? -4.181 0.924 1.15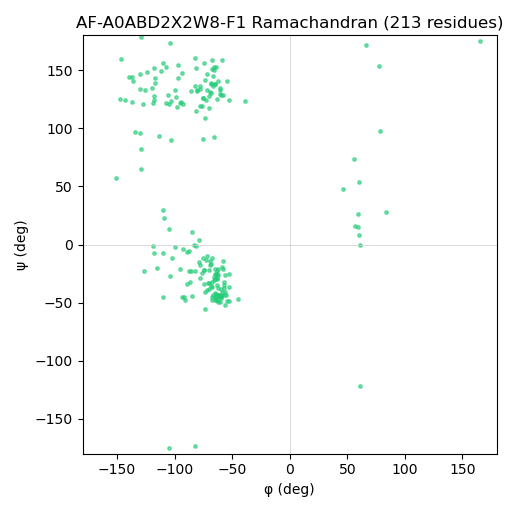3 1.00 96.69 185 PRO A C 1
ATOM 1487 O O . PRO A 1 185 ? -3.060 0.809 1.640 1.00 96.69 185 PRO A O 1
ATOM 1490 N N . ASP A 1 186 ? -4.775 -0.089 0.521 1.00 95.94 186 ASP A N 1
ATOM 1491 C CA . ASP A 1 186 ? -4.125 -1.385 0.295 1.00 95.94 186 ASP A CA 1
ATOM 1492 C C . ASP A 1 186 ? -2.885 -1.269 -0.602 1.00 95.94 186 ASP A C 1
ATOM 1494 O O . ASP A 1 186 ? -1.951 -2.050 -0.449 1.00 95.94 186 ASP A O 1
ATOM 1498 N N . TRP A 1 187 ? -2.817 -0.245 -1.458 1.00 95.44 187 TRP A N 1
ATOM 1499 C CA . TRP A 1 187 ? -1.648 0.044 -2.300 1.00 95.44 187 TRP A CA 1
ATOM 1500 C C . TRP A 1 187 ? -0.447 0.586 -1.510 1.00 95.44 187 TRP A C 1
ATOM 1502 O O . TRP A 1 187 ? 0.652 0.694 -2.048 1.00 95.44 187 TRP A O 1
ATOM 1512 N N . MET A 1 188 ? -0.624 0.925 -0.227 1.00 95.44 188 MET A N 1
ATOM 1513 C CA . MET A 1 188 ? 0.492 1.280 0.661 1.00 95.44 188 MET A CA 1
ATOM 1514 C C . MET A 1 188 ? 1.329 0.058 1.068 1.00 95.44 188 MET A C 1
ATOM 1516 O O . MET A 1 188 ? 2.421 0.214 1.621 1.00 95.44 188 MET A O 1
ATOM 1520 N N . ILE A 1 189 ? 0.816 -1.149 0.819 1.00 95.25 189 ILE A N 1
ATOM 1521 C CA . ILE A 1 189 ? 1.535 -2.407 0.983 1.00 95.25 189 ILE A CA 1
ATOM 1522 C C . ILE A 1 189 ? 2.052 -2.824 -0.393 1.00 95.25 189 ILE A C 1
ATOM 1524 O O . ILE A 1 189 ? 1.287 -3.040 -1.329 1.00 95.25 189 ILE A O 1
ATOM 1528 N N . ILE A 1 190 ? 3.373 -2.919 -0.510 1.00 94.62 190 ILE A N 1
ATOM 1529 C CA . ILE A 1 190 ? 4.058 -3.256 -1.751 1.00 94.62 190 ILE A CA 1
ATOM 1530 C C . ILE A 1 190 ? 4.015 -4.771 -1.913 1.00 94.62 190 ILE A C 1
ATOM 1532 O O . ILE A 1 190 ? 4.619 -5.497 -1.129 1.00 94.62 190 ILE A O 1
ATOM 1536 N N . THR A 1 191 ? 3.313 -5.239 -2.937 1.00 93.56 191 THR A N 1
ATOM 1537 C CA . THR A 1 191 ? 3.361 -6.630 -3.424 1.00 93.56 191 THR A CA 1
ATOM 1538 C C . THR A 1 191 ? 4.169 -6.742 -4.715 1.00 93.56 191 THR A C 1
ATOM 1540 O O . THR A 1 191 ? 4.772 -7.776 -4.991 1.00 93.56 191 THR A O 1
ATOM 1543 N N . VAL A 1 192 ? 4.215 -5.652 -5.484 1.00 94.62 192 VAL A N 1
ATOM 1544 C CA . VAL A 1 192 ? 4.928 -5.537 -6.752 1.00 94.62 192 VAL A CA 1
ATOM 1545 C C . VAL A 1 192 ? 5.827 -4.310 -6.694 1.00 94.62 192 VAL A C 1
ATOM 1547 O O . VAL A 1 192 ? 5.347 -3.193 -6.492 1.00 94.62 192 VAL A O 1
ATOM 1550 N N . LEU A 1 193 ? 7.132 -4.514 -6.861 1.00 94.25 193 LEU A N 1
ATOM 1551 C CA . LEU A 1 193 ? 8.111 -3.436 -6.892 1.00 94.25 193 LEU A CA 1
ATOM 1552 C C . LEU A 1 193 ? 8.340 -3.000 -8.349 1.00 94.25 193 LEU A C 1
ATOM 1554 O O . LEU A 1 193 ? 8.739 -3.834 -9.165 1.00 94.25 193 LEU A O 1
ATOM 1558 N N . PRO A 1 194 ? 8.102 -1.728 -8.712 1.00 93.88 194 PRO A N 1
ATOM 1559 C CA . PRO A 1 194 ? 8.404 -1.251 -10.053 1.00 93.88 194 PRO A CA 1
ATOM 1560 C C . PRO A 1 194 ? 9.917 -1.214 -10.276 1.00 93.88 194 PRO A C 1
ATOM 1562 O O . PRO A 1 194 ? 10.673 -0.759 -9.419 1.00 93.88 194 PRO A O 1
ATOM 1565 N N . VAL A 1 195 ? 10.342 -1.651 -11.457 1.00 92.88 195 VAL A N 1
ATOM 1566 C CA . VAL A 1 195 ? 11.724 -1.528 -11.923 1.00 92.88 195 VAL A CA 1
ATOM 1567 C C . VAL A 1 195 ? 11.768 -0.376 -12.927 1.00 92.88 195 VAL A C 1
ATOM 1569 O O . VAL A 1 195 ? 10.988 -0.389 -13.890 1.00 92.88 195 VAL A O 1
ATOM 1572 N N . PRO A 1 196 ? 12.611 0.647 -12.696 1.00 91.94 196 PRO A N 1
ATOM 1573 C CA . PRO A 1 196 ? 12.710 1.785 -13.596 1.00 91.94 196 PRO A CA 1
ATOM 1574 C C . PRO A 1 196 ? 13.221 1.352 -14.978 1.00 91.94 196 PRO A C 1
ATOM 1576 O O . PRO A 1 196 ? 13.940 0.360 -15.088 1.00 91.94 196 PRO A O 1
ATOM 1579 N N . PRO A 1 197 ? 12.859 2.089 -16.038 1.00 91.19 197 PRO A N 1
ATOM 1580 C CA . PRO A 1 197 ? 13.345 1.810 -17.381 1.00 91.19 197 PRO A CA 1
ATOM 1581 C C . PRO A 1 197 ? 14.851 2.070 -17.512 1.00 91.19 197 PRO A C 1
ATOM 1583 O O . PRO A 1 197 ? 15.408 2.892 -16.787 1.00 91.19 197 PRO A O 1
ATOM 1586 N N . LEU A 1 198 ? 15.492 1.462 -18.516 1.00 84.81 198 LEU A N 1
ATOM 1587 C CA . LEU A 1 198 ? 16.934 1.629 -18.772 1.00 84.81 198 LEU A CA 1
ATOM 1588 C C . LEU A 1 198 ? 17.349 3.068 -19.127 1.00 84.81 198 LEU A C 1
ATOM 1590 O O . LEU A 1 198 ? 18.506 3.437 -18.945 1.00 84.81 198 LEU A O 1
ATOM 1594 N N . SER A 1 199 ? 16.411 3.885 -19.612 1.00 80.94 199 SER A N 1
ATOM 1595 C CA . SER A 1 199 ? 16.615 5.313 -19.890 1.00 80.94 199 SER A CA 1
ATOM 1596 C C . SER A 1 199 ? 16.802 6.157 -18.626 1.00 80.94 199 SER A C 1
ATOM 1598 O O . SER A 1 199 ? 17.300 7.278 -18.707 1.00 80.94 199 SER A O 1
ATOM 1600 N N . VAL A 1 200 ? 16.413 5.633 -17.460 1.00 76.88 200 VAL A N 1
ATOM 1601 C CA . VAL A 1 200 ? 16.614 6.259 -16.153 1.00 76.88 200 VAL A CA 1
ATOM 1602 C C . VAL A 1 200 ? 17.782 5.534 -15.482 1.00 76.88 200 VAL A C 1
ATOM 1604 O O . VAL A 1 200 ? 17.572 4.523 -14.810 1.00 76.88 200 VAL A O 1
ATOM 1607 N N . PRO A 1 201 ? 19.030 5.996 -15.679 1.00 59.25 201 PRO A N 1
ATOM 1608 C CA . PRO A 1 201 ? 20.176 5.330 -15.086 1.00 59.25 201 PRO A CA 1
ATOM 1609 C C . PRO A 1 201 ? 20.107 5.434 -13.554 1.00 59.25 201 PRO A C 1
ATOM 1611 O O . PRO A 1 201 ? 19.825 6.520 -13.034 1.00 59.25 201 PRO A O 1
ATOM 1614 N N . PRO A 1 202 ? 20.422 4.364 -12.799 1.00 50.00 202 PRO A N 1
ATOM 1615 C CA . PRO A 1 202 ? 20.880 4.558 -11.435 1.00 50.00 202 PRO A CA 1
ATOM 1616 C C . PRO A 1 202 ? 22.163 5.395 -11.515 1.00 50.00 202 PRO A C 1
ATOM 1618 O O . PRO A 1 202 ? 22.997 5.197 -12.397 1.00 50.00 202 PRO A O 1
ATOM 1621 N N . SER A 1 203 ? 22.258 6.404 -10.659 1.00 38.94 203 SER A N 1
ATOM 1622 C CA . SER A 1 203 ? 23.297 7.429 -10.648 1.00 38.94 203 SER A CA 1
ATOM 1623 C C . SER A 1 203 ? 24.694 6.875 -10.980 1.00 38.94 203 SER A C 1
ATOM 1625 O O . SER A 1 203 ? 25.206 6.028 -10.259 1.00 38.94 203 SER A O 1
ATOM 1627 N N . VAL A 1 204 ? 25.318 7.446 -12.018 1.00 42.81 204 VAL A N 1
ATOM 1628 C CA . VAL A 1 204 ? 26.723 7.266 -12.442 1.00 42.81 204 VAL A CA 1
ATOM 1629 C C . VAL A 1 204 ? 27.041 5.974 -13.226 1.00 42.81 204 VAL A C 1
ATOM 1631 O O . VAL A 1 204 ? 27.352 4.928 -12.677 1.00 42.81 204 VAL A O 1
ATOM 1634 N N . GLY A 1 205 ? 27.079 6.108 -14.558 1.00 46.62 205 GLY A N 1
ATOM 1635 C CA . GLY A 1 205 ? 28.171 5.580 -15.389 1.00 46.62 205 GLY A CA 1
ATOM 1636 C C . GLY A 1 205 ? 28.466 4.075 -15.384 1.00 46.62 205 GLY A C 1
ATOM 1637 O O . GLY A 1 205 ? 29.623 3.709 -15.241 1.00 46.62 205 GLY A O 1
ATOM 1638 N N . ILE A 1 206 ? 27.489 3.202 -15.640 1.00 45.31 206 ILE A N 1
ATOM 1639 C CA . ILE A 1 206 ? 27.774 1.768 -15.893 1.00 45.31 206 ILE A CA 1
ATOM 1640 C C . ILE A 1 206 ? 28.286 1.523 -17.333 1.00 45.31 206 ILE A C 1
ATOM 1642 O O . ILE A 1 206 ? 28.899 0.499 -17.622 1.00 45.31 206 ILE A O 1
ATOM 1646 N N . TYR A 1 207 ? 28.132 2.488 -18.248 1.00 43.75 207 TYR A N 1
ATOM 1647 C CA . TYR A 1 207 ? 28.526 2.323 -19.657 1.00 43.75 207 TYR A CA 1
ATOM 1648 C C . TYR A 1 207 ? 30.032 2.474 -19.946 1.00 43.75 207 TYR A C 1
ATOM 1650 O O . TYR A 1 207 ? 30.440 2.389 -21.102 1.00 43.75 207 TYR A O 1
ATOM 1658 N N . GLY A 1 208 ? 30.868 2.661 -18.919 1.00 37.94 208 GLY A N 1
ATOM 1659 C CA . GLY A 1 208 ? 32.324 2.681 -19.048 1.00 37.94 208 GLY A CA 1
ATOM 1660 C C . GLY A 1 208 ? 32.984 1.850 -17.952 1.00 37.94 208 GLY A C 1
ATOM 1661 O O . GLY A 1 208 ? 33.205 2.352 -16.861 1.00 37.94 208 GLY A O 1
ATOM 1662 N N . SER A 1 209 ? 33.317 0.595 -18.261 1.00 38.75 209 SER A N 1
ATOM 1663 C CA . SER A 1 209 ? 34.141 -0.297 -17.431 1.00 38.75 209 SER A CA 1
ATOM 1664 C C . SER A 1 209 ? 33.662 -0.520 -15.995 1.00 38.75 209 SER A C 1
ATOM 1666 O O . SER A 1 209 ? 34.321 -0.117 -15.043 1.00 38.75 209 SER A O 1
ATOM 1668 N N . VAL A 1 210 ? 32.595 -1.300 -15.828 1.00 36.88 210 VAL A N 1
ATOM 1669 C CA . VAL A 1 210 ? 32.405 -2.060 -14.588 1.00 36.88 210 VAL A CA 1
ATOM 1670 C C . VAL A 1 210 ? 32.113 -3.517 -14.944 1.00 36.88 210 VAL A C 1
ATOM 1672 O O . VAL A 1 210 ? 30.973 -3.969 -15.007 1.00 36.88 210 VAL A O 1
ATOM 1675 N N . LYS A 1 211 ? 33.195 -4.262 -15.204 1.00 39.94 211 LYS A N 1
ATOM 1676 C CA . LYS A 1 211 ? 33.246 -5.692 -14.893 1.00 39.94 211 LYS A CA 1
ATOM 1677 C C . LYS A 1 211 ? 33.188 -5.792 -13.368 1.00 39.94 211 LYS A C 1
ATOM 1679 O O . LYS A 1 211 ? 34.232 -5.718 -12.728 1.00 39.94 211 LYS A O 1
ATOM 1684 N N . ASN A 1 212 ? 32.002 -5.932 -12.787 1.00 35.56 212 ASN A N 1
ATOM 1685 C CA . ASN A 1 212 ? 31.931 -6.431 -11.419 1.00 35.56 212 ASN A CA 1
ATOM 1686 C C . ASN A 1 212 ? 32.186 -7.937 -11.479 1.00 35.56 212 ASN A C 1
ATOM 1688 O O . ASN A 1 212 ? 31.288 -8.738 -11.720 1.00 35.56 212 ASN A O 1
ATOM 1692 N N . HIS A 1 213 ? 33.468 -8.279 -11.355 1.00 40.59 213 HIS A N 1
ATOM 1693 C CA . HIS A 1 213 ? 33.868 -9.452 -10.600 1.00 40.59 213 HIS A CA 1
ATOM 1694 C C . HIS A 1 213 ? 33.384 -9.248 -9.169 1.00 40.59 213 HIS A C 1
ATOM 1696 O O . HIS A 1 213 ? 33.698 -8.211 -8.604 1.00 40.59 213 HIS A O 1
ATOM 1702 N N . ASP A 1 214 ? 32.687 -10.225 -8.609 1.00 31.11 214 ASP A N 1
ATOM 1703 C CA . ASP A 1 214 ? 32.766 -10.541 -7.187 1.00 31.11 214 ASP A CA 1
ATOM 1704 C C . ASP A 1 214 ? 32.565 -12.055 -7.064 1.00 31.11 214 ASP A C 1
ATOM 1706 O O . ASP A 1 214 ? 31.645 -12.621 -7.664 1.00 31.11 214 ASP A O 1
ATOM 1710 N N . GLY A 1 215 ? 33.538 -12.698 -6.414 1.00 32.47 215 GLY A N 1
ATOM 1711 C CA . GLY A 1 215 ? 33.560 -14.130 -6.113 1.00 32.47 215 GLY A CA 1
ATOM 1712 C C . GLY A 1 215 ? 32.915 -14.472 -4.780 1.00 32.47 215 GLY A C 1
ATOM 1713 O O . GLY A 1 215 ? 32.333 -13.572 -4.137 1.00 32.47 215 GLY A O 1
#

Secondary structure (DSSP, 8-state):
--S-TT---BS--EETTEEPTTBTT-TTS---SSS---TTT---TTT-----EEEEEEEEEE-TTTHHHHHHHHHHB-TTT-SBSS-TT-HHHHHHHHHTTT-HHHHHHHHHHHHTT--B-TTT-PBPPEEEEETTEEEEE-SS-SSTTS-SEEE--HHHHHHHHHT--HHHHHHHT--TTT--GGGGEEEEEEEPPTTS--SS-TTS-------

Foldseek 3Di:
DAPQPQAQDDCDQDDPNHGDDSYLNHLCQAADDQVGARPPPRDGLVGTPGGKTKDQDPFKFFQPVCVVVLLLQLLQAALPQLEGLDDCPDPQLVVLCVVCVPPLVVLLVSSSVVSNVDQARPPPRAGFFRWDDDPRWIKTAGPDHPDPPDDRIDTDGLVSSLVSQVSYDQSRCVSSSHHPVPGGSSVSIDRMGMNHGPSDDDPDDPPPDDPPDDD

InterPro domains:
  IPR007080 RNA polymerase Rpb1, domain 1 [PF04997] (8-214)
  IPR044893 RNA polymerase Rpb1, clamp domain superfamily [G3DSA:4.10.860.120] (1-103)
  IPR045867 DNA-directed RNA polymerase, subunit beta-prime [PTHR19376] (16-210)

pLDDT: mean 88.75, std 13.86, range [31.11, 97.44]

Sequence (215 aa):
MSVVEDGIIFPDIMDDNKPKHRSLLDPRQGAIDRNSRCQTCSGNIVDCPGHFAHINLAKPVYHIGFITNTIKILTCVCFYCSKLLMSPQSPEISTIVKKTKNQPKKRLVQIYNLCKKLKICEIDQRTQPIFRQSGILILAEWKKVDKPKQEKKIMLTLERAWEILKEITNTDLFILGMDPKYARPDWMIITVLPVPPLSVPPSVGIYGSVKNHDG

Organism: NCBI:txid54128

Radius of gyration: 23.11 Å; Cα contacts (8 Å, |Δi|>4): 352; chains: 1; bounding box: 58×39×59 Å

Mean predicted aligned error: 7.08 Å